Protein AF-A0A812SMX2-F1 (afdb_monomer)

Mean predicted aligned error: 9.78 Å

Sequence (286 aa):
MVDAVKRAKVPTVELRSTRLKHSFPFVGVNNCSLGKLVAEHFLDRGFRNFAVYQLGAEEYFQQRCENFVQTVAEHGYEAFRYHPLNRREQPTQWEQAQKELADWVAQLPKPIGVMACTDQLGFWLLDACRRCGAIVPEEVAVVGVENDASLCNMATTPLSSVELNGTAIGFRAAELLEHLMRGGKSPKEPILVEPLGIVTRMSSDIVALDDPELANALLYMREYACEGIGVPDVLKAVAISRSSLERGLRKLLGRSPNQELIRLKLLRAEEMLTHTDLTLSVIAER

Nearest PDB structures (foldseek):
  4fe7-assembly1_A-2  TM=8.562E-01  e=3.739E-22  Escherichia coli
  3miz-assembly1_A  TM=7.870E-01  e=1.058E-08  Rhizobium etli CFN 42
  7cdx-assembly1_B  TM=7.993E-01  e=5.044E-07  Agrobacterium tumefaciens A6
  5xsd-assembly1_A  TM=6.815E-01  e=1.948E-07  Clostridium beijerinckii NCIMB 8052
  3d02-assembly1_A  TM=7.377E-01  e=3.289E-04  Klebsiella pneumoniae subsp. pneumoniae MGH 78578

Foldseek 3Di:
DVVVVVVVPAQDEAEQDPPPPDPHAYFYAPLLLLLLQLLVLQVVLVAQEEEEEFQPPDVSLVSSPVSVQVNSVVVVGGYHYDYQPVSDLDDPDLVVSLQVLLVVLLPGAFPYEYEYSALSSQLSNLSSCVVNVHFAPQGYAYEHECPPVVSQLPRPFRHKYFAAPVVVSVVVRVVQSVCVNVVHDHDPDHHHDYTPHIPDGRRSPWRHDPDPLLSQLLVVLLVCLLVPDDPVVSVVRTVDDQVRNQVVCCVIVVDGPRVSSVVSLVVQLVSCVVPHPDDPVVSVND

Secondary structure (DSSP, 8-state):
-HHHHHHHT----B-S-S-SS----BEEE-HHHHHHHHHHHHHHTT--EEEEE--SS-HHHHHHHHHHHHHHHHTT--EEEE--TT--SS-SSHHHHHHHHHHHHHHSPSSEEEEESSHHHHHHHHHHHHHTT--TTTTEEEEEES--HHHHHHSSSPPEEEEP-HHHHHHHHHHHHHHHHTTPPPPSS-EEE---EEE--GGG-SPPPS-HHHHHHHHHHHHHGGGT--HHHHHHHSS--HHHHHHHHHHHHSS-HHHHHHHHHHHHHHHHHHH----HHHHHH-

Radius of gyration: 21.93 Å; Cα contacts (8 Å, |Δi|>4): 479; chains: 1; bounding box: 59×50×64 Å

pLDDT: mean 87.88, std 9.43, range [56.72, 98.44]

Solvent-accessible surface area (backbone atoms only — not comparable to full-atom values): 15444 Å² total; per-residue (Å²): 110,70,70,60,54,63,71,64,74,59,77,61,67,39,65,77,58,87,81,58,97,60,92,55,42,37,32,32,73,31,37,55,62,47,12,36,52,56,37,49,57,32,48,79,23,62,37,73,32,36,32,35,45,41,52,74,70,46,70,55,50,41,45,31,51,49,28,22,45,48,46,35,41,76,73,77,36,67,58,49,78,46,66,61,94,81,32,54,95,69,68,94,50,57,71,62,54,43,49,54,50,15,57,50,60,69,71,52,70,71,32,24,31,31,41,18,60,29,34,72,53,30,40,52,50,53,54,17,30,57,74,58,67,50,44,68,29,43,36,42,17,38,33,18,29,63,50,49,65,65,53,23,62,70,28,98,55,34,43,11,16,32,30,59,42,59,68,61,35,52,51,53,40,52,56,50,40,53,42,38,68,74,70,44,81,78,64,90,67,69,49,64,37,66,55,76,45,68,52,81,27,55,16,48,70,58,55,50,50,94,47,71,55,59,45,50,35,53,48,53,43,62,80,39,27,58,76,72,64,51,67,72,52,44,50,71,76,26,100,44,54,71,70,54,46,37,50,48,35,34,72,66,73,72,36,44,60,64,57,48,38,52,49,53,37,49,52,53,45,52,49,44,66,75,75,44,91,68,51,73,69,60,52,74,76,76

Structure (mmCIF, N/CA/C/O backbone):
data_AF-A0A812SMX2-F1
#
_entry.id   AF-A0A812SMX2-F1
#
loop_
_atom_site.group_PDB
_atom_site.id
_atom_site.type_symbol
_atom_site.label_atom_id
_atom_site.label_alt_id
_atom_site.label_comp_id
_atom_site.label_asym_id
_atom_site.label_entity_id
_atom_site.label_seq_id
_atom_site.pdbx_PDB_ins_code
_atom_site.Cartn_x
_atom_site.Cartn_y
_atom_site.Cartn_z
_atom_site.occupancy
_atom_site.B_iso_or_equiv
_atom_site.auth_seq_id
_atom_site.auth_comp_id
_atom_site.auth_asym_id
_atom_site.auth_atom_id
_atom_site.pdbx_PDB_model_num
ATOM 1 N N . MET A 1 1 ? 27.101 -0.626 -12.374 1.00 73.06 1 MET A N 1
ATOM 2 C CA . MET A 1 1 ? 26.361 -1.621 -13.187 1.00 73.06 1 MET A CA 1
ATOM 3 C C . MET A 1 1 ? 25.967 -1.048 -14.549 1.0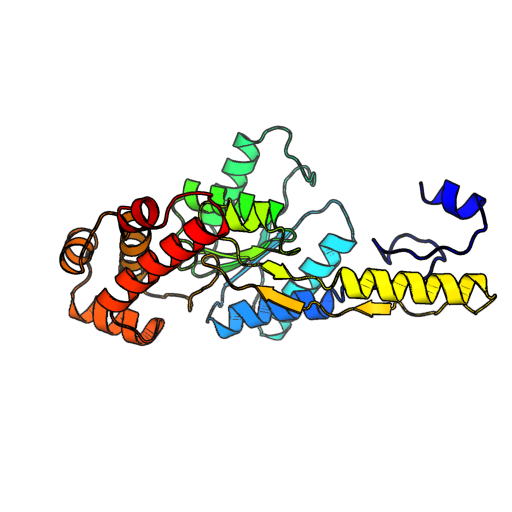0 73.06 1 MET A C 1
ATOM 5 O O . MET A 1 1 ? 26.461 -1.557 -15.544 1.00 73.06 1 MET A O 1
ATOM 9 N N . VAL A 1 2 ? 25.195 0.047 -14.612 1.00 78.06 2 VAL A N 1
ATOM 10 C CA . VAL A 1 2 ? 24.761 0.696 -15.874 1.00 78.06 2 VAL A CA 1
ATOM 11 C C . VAL A 1 2 ? 25.913 0.980 -16.851 1.00 78.06 2 VAL A C 1
ATOM 13 O O . VAL A 1 2 ? 25.801 0.671 -18.033 1.00 78.06 2 VAL A O 1
ATOM 16 N N . ASP A 1 3 ? 27.055 1.491 -16.377 1.00 81.19 3 ASP A N 1
ATOM 17 C CA . ASP A 1 3 ? 28.200 1.774 -17.261 1.00 81.19 3 ASP A CA 1
ATOM 18 C C . ASP A 1 3 ? 28.820 0.517 -17.880 1.00 81.19 3 ASP A C 1
ATOM 20 O O . ASP A 1 3 ? 29.344 0.569 -18.991 1.00 81.19 3 ASP A O 1
ATOM 24 N N . ALA A 1 4 ? 28.755 -0.624 -17.187 1.00 85.25 4 ALA A N 1
ATOM 25 C CA . ALA A 1 4 ? 29.216 -1.895 -17.737 1.00 85.25 4 ALA A CA 1
ATOM 26 C C . ALA A 1 4 ? 28.291 -2.366 -18.869 1.00 85.25 4 ALA A C 1
ATOM 28 O O . ALA A 1 4 ? 28.780 -2.773 -19.919 1.00 85.25 4 ALA A O 1
ATOM 29 N N . VAL A 1 5 ? 26.975 -2.213 -18.692 1.00 87.19 5 VAL A N 1
ATOM 30 C CA . VAL A 1 5 ? 25.971 -2.546 -19.715 1.00 87.19 5 VAL A CA 1
ATOM 31 C C . VAL A 1 5 ? 26.110 -1.630 -20.936 1.00 87.19 5 VAL A C 1
ATOM 33 O O . VAL A 1 5 ? 26.167 -2.111 -22.065 1.00 87.19 5 VAL A O 1
ATOM 36 N N . LYS A 1 6 ? 26.298 -0.317 -20.733 1.00 85.25 6 LYS A N 1
ATOM 37 C CA . LYS A 1 6 ? 26.566 0.640 -21.826 1.00 85.25 6 LYS A CA 1
ATOM 38 C C . LYS A 1 6 ? 27.804 0.259 -22.647 1.00 85.25 6 LYS A C 1
ATOM 40 O O . LYS A 1 6 ? 27.783 0.369 -23.871 1.00 85.25 6 LYS A O 1
ATOM 45 N N . ARG A 1 7 ? 28.879 -0.207 -21.998 1.00 88.25 7 ARG A N 1
ATOM 46 C CA . ARG A 1 7 ? 30.109 -0.642 -22.686 1.00 88.25 7 ARG A CA 1
ATOM 47 C C . ARG A 1 7 ? 29.929 -1.913 -23.513 1.00 88.25 7 ARG A C 1
ATOM 49 O O . ARG A 1 7 ? 30.640 -2.065 -24.501 1.00 88.25 7 ARG A O 1
ATOM 56 N N . ALA A 1 8 ? 28.993 -2.786 -23.143 1.00 89.75 8 ALA A N 1
ATOM 57 C CA . ALA A 1 8 ? 28.739 -4.031 -23.861 1.00 89.75 8 ALA A CA 1
ATOM 58 C C . ALA A 1 8 ? 28.119 -3.808 -25.252 1.00 89.75 8 ALA A C 1
ATOM 60 O O . ALA A 1 8 ? 28.256 -4.672 -26.111 1.00 89.75 8 ALA A O 1
ATOM 61 N N . LYS A 1 9 ? 27.478 -2.650 -25.494 1.00 87.69 9 LYS A N 1
ATOM 62 C CA . LYS A 1 9 ? 26.857 -2.285 -26.785 1.00 87.69 9 LYS A CA 1
ATOM 63 C C . LYS A 1 9 ? 25.882 -3.343 -27.325 1.00 87.69 9 LYS A C 1
ATOM 65 O O . LYS A 1 9 ? 25.726 -3.490 -28.534 1.00 87.69 9 LYS A O 1
ATOM 70 N N . VAL A 1 10 ? 25.217 -4.060 -26.425 1.00 91.81 10 VAL A N 1
ATOM 71 C CA . VAL A 1 10 ? 24.167 -5.027 -26.758 1.00 91.81 10 VAL A CA 1
ATOM 72 C C . VAL A 1 10 ? 22.784 -4.390 -26.594 1.00 91.81 10 VAL A C 1
ATOM 74 O O . VAL A 1 10 ? 22.627 -3.496 -25.751 1.00 91.81 10 VAL A O 1
ATOM 77 N N . PRO A 1 11 ? 21.771 -4.833 -27.362 1.00 93.50 11 PRO A N 1
ATOM 78 C CA . PRO A 1 11 ? 20.376 -4.489 -27.103 1.00 93.50 11 PRO A CA 1
ATOM 79 C C . PRO A 1 11 ? 20.030 -4.686 -25.624 1.00 93.50 11 PRO A C 1
ATOM 81 O O . PRO A 1 11 ? 20.353 -5.715 -25.039 1.00 93.50 11 PRO A O 1
ATOM 84 N N . THR A 1 12 ? 19.440 -3.667 -25.005 1.00 93.38 12 THR A N 1
ATOM 85 C CA . THR A 1 12 ? 19.167 -3.621 -23.563 1.00 93.38 12 THR A CA 1
ATOM 86 C C . THR A 1 12 ? 17.828 -2.930 -23.338 1.00 93.38 12 THR A C 1
ATOM 88 O O . THR A 1 12 ? 17.547 -1.923 -23.989 1.00 93.38 12 THR A O 1
ATOM 91 N N . VAL A 1 13 ? 17.035 -3.450 -22.403 1.00 93.56 13 VAL A N 1
ATOM 92 C CA . VAL A 1 13 ? 15.768 -2.869 -21.940 1.00 93.56 13 VAL A CA 1
ATOM 93 C C . VAL A 1 13 ? 15.879 -2.633 -20.433 1.00 93.56 13 VAL A C 1
ATOM 95 O O . VAL A 1 13 ? 16.329 -3.520 -19.710 1.00 93.56 13 VAL A O 1
ATOM 98 N N . GLU A 1 14 ? 15.507 -1.443 -19.966 1.00 90.50 14 GLU A N 1
ATOM 99 C CA . GLU A 1 14 ? 15.462 -1.099 -18.539 1.00 90.50 14 GLU A CA 1
ATOM 100 C C . GLU A 1 14 ? 14.083 -1.424 -17.949 1.00 90.50 14 GLU A C 1
ATOM 102 O O . GLU A 1 14 ? 13.066 -1.142 -18.583 1.00 90.50 14 GLU A O 1
ATOM 107 N N . LEU A 1 15 ? 14.053 -1.968 -16.727 1.00 89.81 15 LEU A N 1
ATOM 108 C CA . LEU A 1 15 ? 12.819 -2.370 -16.035 1.00 89.81 15 LEU A CA 1
ATOM 109 C C . LEU A 1 15 ? 12.591 -1.667 -14.693 1.00 89.81 15 LEU A C 1
ATOM 111 O O . LEU A 1 15 ? 11.516 -1.785 -14.109 1.00 89.81 15 LEU A O 1
ATOM 115 N N . ARG A 1 16 ? 13.592 -0.945 -14.180 1.00 78.56 16 ARG A N 1
ATOM 116 C CA . ARG A 1 16 ? 13.582 -0.406 -12.817 1.00 78.56 16 ARG A CA 1
ATOM 117 C C . ARG A 1 16 ? 13.280 1.085 -12.742 1.00 78.56 16 ARG A C 1
ATOM 119 O O . ARG A 1 16 ? 12.534 1.500 -11.865 1.00 78.56 16 ARG A O 1
ATOM 126 N N . SER A 1 17 ? 13.868 1.913 -13.608 1.00 73.50 17 SER A N 1
ATOM 127 C CA . SER A 1 17 ? 13.674 3.368 -13.525 1.00 73.50 17 SER A CA 1
ATOM 128 C C . SER A 1 17 ? 13.831 4.090 -14.861 1.00 73.50 17 SER A C 1
ATOM 130 O O . SER A 1 17 ? 14.783 3.863 -15.599 1.00 73.50 17 SER A O 1
ATOM 132 N N . THR A 1 18 ? 12.930 5.038 -15.126 1.00 65.75 18 THR A N 1
ATOM 133 C CA . THR A 1 18 ? 12.973 5.948 -16.285 1.00 65.75 18 THR A CA 1
ATOM 134 C C . THR A 1 18 ? 13.895 7.150 -16.089 1.00 65.75 18 THR A C 1
ATOM 136 O O . THR A 1 18 ? 14.231 7.829 -17.057 1.00 65.75 18 THR A O 1
ATOM 139 N N . ARG A 1 19 ? 14.297 7.452 -14.848 1.00 63.28 19 ARG A N 1
ATOM 140 C CA . ARG A 1 19 ? 15.108 8.638 -14.524 1.00 63.28 19 ARG A CA 1
ATOM 141 C C . ARG A 1 19 ? 16.607 8.369 -14.452 1.00 63.28 19 ARG A C 1
ATOM 143 O O . ARG A 1 19 ? 17.408 9.308 -14.406 1.00 63.28 19 ARG A O 1
ATOM 150 N N . LEU A 1 20 ? 17.017 7.102 -14.527 1.00 59.97 20 LEU A N 1
ATOM 151 C CA . LEU A 1 20 ? 18.397 6.787 -14.859 1.00 59.97 20 LEU A CA 1
ATOM 152 C C . LEU A 1 20 ? 18.672 7.419 -16.228 1.00 59.97 20 LEU A C 1
ATOM 154 O O . LEU A 1 20 ? 18.042 7.059 -17.215 1.00 59.97 20 LEU A O 1
ATOM 158 N N . LYS A 1 21 ? 19.583 8.402 -16.284 1.00 58.72 21 LYS A N 1
ATOM 159 C CA . LYS A 1 21 ? 20.000 9.113 -17.511 1.00 58.72 21 LYS A CA 1
ATOM 160 C C . LYS A 1 21 ? 20.745 8.170 -18.473 1.00 58.72 21 LYS A C 1
ATOM 162 O O . LYS A 1 21 ? 21.931 8.336 -18.776 1.00 58.72 21 LYS A O 1
ATOM 167 N N . HIS A 1 22 ? 20.087 7.109 -18.909 1.00 67.06 22 HIS A N 1
ATOM 168 C CA . HIS A 1 22 ? 20.548 6.169 -19.909 1.00 67.06 22 HIS A CA 1
ATOM 169 C C . HIS A 1 22 ? 19.600 6.187 -21.101 1.00 67.06 22 HIS A C 1
ATOM 171 O O . HIS A 1 22 ? 18.424 6.507 -20.989 1.00 67.06 22 HIS A O 1
ATOM 177 N N . SER A 1 23 ? 20.131 5.814 -22.256 1.00 75.44 23 SER A N 1
ATOM 178 C CA . SER A 1 23 ? 19.408 5.785 -23.524 1.00 75.44 23 SER A CA 1
ATOM 179 C C . SER A 1 23 ? 18.620 4.491 -23.749 1.00 75.44 23 SER A C 1
ATOM 181 O O . SER A 1 23 ? 18.165 4.259 -24.865 1.00 75.44 23 SER A O 1
ATOM 183 N N . PHE A 1 24 ? 18.535 3.605 -22.751 1.00 87.81 24 PHE A N 1
ATOM 184 C CA . PHE A 1 24 ? 17.816 2.343 -22.897 1.00 87.81 24 PHE A CA 1
ATOM 185 C C . PHE A 1 24 ? 16.303 2.584 -22.850 1.00 87.81 24 PHE A C 1
ATOM 187 O O . PHE A 1 24 ? 15.853 3.355 -21.998 1.00 87.81 24 PHE A O 1
ATOM 194 N N . PRO A 1 25 ? 15.520 1.944 -23.736 1.00 91.50 25 PRO A N 1
ATOM 195 C CA . PRO A 1 25 ? 14.072 1.977 -23.633 1.00 91.50 25 PRO A CA 1
ATOM 196 C C . PRO A 1 25 ? 13.611 1.302 -22.342 1.00 91.50 25 PRO A C 1
ATOM 198 O O . PRO A 1 25 ? 14.259 0.380 -21.843 1.00 91.50 25 PRO A O 1
ATOM 201 N N . PHE A 1 26 ? 12.480 1.771 -21.824 1.00 91.56 26 PHE A N 1
ATOM 202 C CA . PHE A 1 26 ? 11.951 1.363 -20.531 1.00 91.56 26 PHE A CA 1
ATOM 203 C C . PHE A 1 26 ? 10.631 0.612 -20.678 1.00 91.56 26 PHE A C 1
ATOM 205 O O . PHE A 1 26 ? 9.746 1.050 -21.419 1.00 91.56 26 PHE A O 1
ATOM 212 N N . VAL A 1 27 ? 10.493 -0.474 -19.919 1.00 94.19 27 VAL A N 1
ATOM 213 C CA . VAL A 1 27 ? 9.224 -1.169 -19.696 1.00 94.19 27 VAL A CA 1
ATOM 214 C C . VAL A 1 27 ? 8.996 -1.274 -18.195 1.00 94.19 27 VAL A C 1
ATOM 216 O O . VAL A 1 27 ? 9.843 -1.807 -17.489 1.00 94.19 27 VAL A O 1
ATOM 219 N N . GLY A 1 28 ? 7.863 -0.808 -17.682 1.00 92.44 28 GLY A N 1
ATOM 220 C CA . GLY A 1 28 ? 7.611 -0.886 -16.243 1.00 92.44 28 GLY A CA 1
ATOM 221 C C . GLY A 1 28 ? 6.171 -0.614 -15.856 1.00 92.44 28 GLY A C 1
ATOM 222 O O . GLY A 1 28 ? 5.283 -0.580 -16.702 1.00 92.44 28 GLY A O 1
ATOM 223 N N . VAL A 1 29 ? 5.935 -0.441 -14.559 1.00 92.31 29 VAL A N 1
ATOM 224 C CA . VAL A 1 29 ? 4.589 -0.218 -14.016 1.00 92.31 29 VAL A CA 1
ATOM 225 C C . VAL A 1 29 ? 4.107 1.197 -14.329 1.00 92.31 29 VAL A C 1
ATOM 227 O O . VAL A 1 29 ? 4.860 2.168 -14.215 1.00 92.31 29 VAL A O 1
ATOM 230 N N . ASN A 1 30 ? 2.820 1.330 -14.644 1.00 92.38 30 ASN A N 1
ATOM 231 C CA . ASN A 1 30 ? 2.140 2.616 -14.650 1.00 92.38 30 ASN A CA 1
ATOM 232 C C . ASN A 1 30 ? 1.908 3.119 -13.210 1.00 92.38 30 ASN A C 1
ATOM 234 O O . ASN A 1 30 ? 0.874 2.869 -12.590 1.00 92.38 30 ASN A O 1
ATOM 238 N N . ASN A 1 31 ? 2.891 3.847 -12.673 1.00 91.12 31 ASN A N 1
ATOM 239 C CA . ASN A 1 31 ? 2.825 4.423 -11.325 1.00 91.12 31 ASN A CA 1
ATOM 240 C C . ASN A 1 31 ? 1.705 5.472 -11.155 1.00 91.12 31 ASN A C 1
ATOM 242 O O . ASN A 1 31 ? 1.282 5.706 -10.025 1.00 91.12 31 ASN A O 1
ATOM 246 N N . CYS A 1 32 ? 1.224 6.085 -12.246 1.00 90.81 32 CYS A N 1
ATOM 247 C CA . CYS A 1 32 ? 0.094 7.017 -12.204 1.00 90.81 32 CYS A CA 1
ATOM 248 C C . CYS A 1 32 ? -1.201 6.274 -11.876 1.00 90.81 32 CYS A C 1
ATOM 250 O O . CYS A 1 32 ? -1.836 6.559 -10.861 1.00 90.81 32 CYS A O 1
ATOM 252 N N . SER A 1 33 ? -1.524 5.242 -12.659 1.00 90.50 33 SER A N 1
ATOM 253 C CA . SER A 1 33 ? -2.684 4.387 -12.397 1.00 90.50 33 SER A CA 1
ATOM 254 C C . SER A 1 33 ? -2.610 3.704 -11.035 1.00 90.50 33 SER A C 1
ATOM 256 O O . SER A 1 33 ? -3.625 3.586 -10.361 1.00 90.50 33 SER A O 1
ATOM 258 N N . LEU A 1 34 ? -1.415 3.294 -10.599 1.00 94.56 34 LEU A N 1
ATOM 259 C CA . LEU A 1 34 ? -1.205 2.712 -9.273 1.00 94.56 34 LEU A CA 1
ATOM 260 C C . LEU A 1 34 ? -1.554 3.692 -8.149 1.00 94.56 34 LEU A C 1
ATOM 262 O O . LEU A 1 34 ? -2.325 3.345 -7.257 1.00 94.56 34 LEU A O 1
ATOM 266 N N . GLY A 1 35 ? -0.998 4.907 -8.184 1.00 94.44 35 GLY A N 1
ATOM 267 C CA . GLY A 1 35 ? -1.283 5.926 -7.172 1.00 94.44 35 GLY A CA 1
ATOM 268 C C . GLY A 1 35 ? -2.768 6.284 -7.135 1.00 94.44 35 GLY A C 1
ATOM 269 O O . GLY A 1 35 ? -3.358 6.363 -6.056 1.00 94.44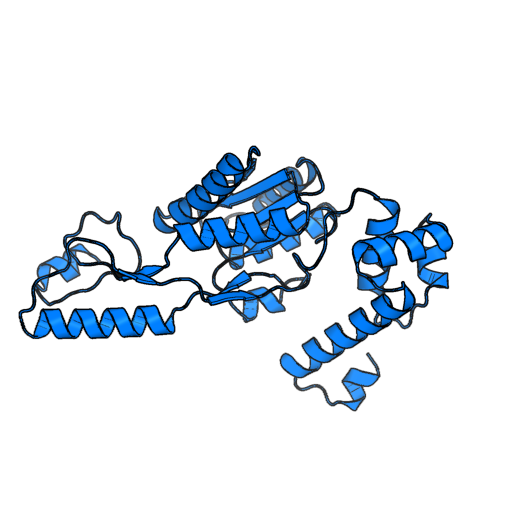 35 GLY A O 1
ATOM 270 N N . LYS A 1 36 ? -3.382 6.395 -8.319 1.00 93.00 36 LYS A N 1
ATOM 271 C CA . LYS A 1 36 ? -4.815 6.626 -8.475 1.00 93.00 36 LYS A CA 1
ATOM 272 C C . LYS A 1 36 ? -5.655 5.507 -7.857 1.00 93.00 36 LYS A C 1
ATOM 274 O O . LYS A 1 36 ? -6.542 5.792 -7.061 1.00 93.00 36 LYS A O 1
ATOM 279 N N . LEU A 1 37 ? -5.328 4.252 -8.160 1.00 93.56 37 LEU A N 1
ATOM 280 C CA . LEU A 1 37 ? -6.034 3.071 -7.665 1.00 93.56 37 LEU A CA 1
ATOM 281 C C . LEU A 1 37 ? -6.075 3.026 -6.130 1.00 93.56 37 LEU A C 1
ATOM 283 O O . LEU A 1 37 ? -7.115 2.733 -5.547 1.00 93.56 37 LEU A O 1
ATOM 287 N N . VAL A 1 38 ? -4.960 3.343 -5.465 1.00 97.75 38 VAL A N 1
ATOM 288 C CA . VAL A 1 38 ? -4.896 3.367 -3.993 1.00 97.75 38 VAL A CA 1
ATOM 289 C C . VAL A 1 38 ? -5.667 4.553 -3.408 1.00 97.75 38 VAL A C 1
ATOM 291 O O . VAL A 1 38 ? -6.353 4.398 -2.398 1.00 97.75 38 VAL A O 1
ATOM 294 N N . ALA A 1 39 ? -5.588 5.731 -4.033 1.00 95.75 39 ALA A N 1
ATOM 295 C CA . ALA A 1 39 ? -6.351 6.899 -3.598 1.00 95.75 39 ALA A CA 1
ATOM 296 C C . ALA A 1 39 ? -7.865 6.652 -3.698 1.00 95.75 39 ALA A C 1
ATOM 298 O O . ALA A 1 39 ? -8.580 6.847 -2.715 1.00 95.75 39 ALA A O 1
ATOM 299 N N . GLU A 1 40 ? -8.338 6.161 -4.847 1.00 87.69 40 GLU A N 1
ATOM 300 C CA . GLU A 1 40 ? -9.745 5.811 -5.081 1.00 87.69 40 GLU A CA 1
ATOM 301 C C . GLU A 1 40 ? -10.218 4.731 -4.103 1.00 87.69 40 GLU A C 1
ATOM 303 O O . GLU A 1 40 ? -11.270 4.878 -3.490 1.00 87.69 40 GLU A O 1
ATOM 308 N N . HIS A 1 41 ? -9.392 3.715 -3.830 1.00 92.31 41 HIS A N 1
ATOM 309 C CA . HIS A 1 41 ? -9.712 2.671 -2.852 1.00 92.31 41 HIS A CA 1
ATOM 310 C C . HIS A 1 41 ? -10.035 3.216 -1.458 1.00 92.31 41 HIS A C 1
ATOM 312 O O . HIS A 1 41 ? -10.979 2.741 -0.820 1.00 92.31 41 HIS A O 1
ATOM 318 N N . PHE A 1 42 ? -9.275 4.204 -0.978 1.00 94.50 42 PHE A N 1
ATOM 319 C CA . PHE A 1 42 ? -9.544 4.864 0.301 1.00 94.50 42 PHE A CA 1
ATOM 320 C C . PHE A 1 42 ? -10.726 5.844 0.218 1.00 94.50 42 PHE A C 1
ATOM 322 O O . PHE A 1 42 ? -11.548 5.887 1.137 1.00 94.50 42 PHE A O 1
ATOM 329 N N . LEU A 1 43 ? -10.849 6.606 -0.872 1.00 84.81 43 LEU A N 1
ATOM 330 C CA . LEU A 1 43 ? -11.955 7.547 -1.091 1.00 84.81 43 LEU A CA 1
ATOM 331 C C . LEU A 1 43 ? -13.317 6.838 -1.114 1.00 84.81 43 LEU A C 1
ATOM 333 O O . LEU A 1 43 ? -14.238 7.273 -0.412 1.00 84.81 43 LEU A O 1
ATOM 337 N N . ASP A 1 44 ? -13.409 5.720 -1.838 1.00 78.75 44 ASP A N 1
ATOM 338 C CA . ASP A 1 44 ? -14.597 4.862 -1.951 1.00 78.75 44 ASP A CA 1
ATOM 339 C C . ASP A 1 44 ? -15.001 4.256 -0.602 1.00 78.75 44 ASP A C 1
ATOM 341 O O . ASP A 1 44 ? -16.172 3.977 -0.345 1.00 78.75 44 ASP A O 1
ATOM 345 N N . ARG A 1 45 ? -14.027 4.104 0.300 1.00 81.12 45 ARG A N 1
ATOM 346 C CA . ARG A 1 45 ? -14.214 3.650 1.682 1.00 81.12 45 ARG A CA 1
ATOM 347 C C . ARG A 1 45 ? -14.470 4.790 2.661 1.00 81.12 45 ARG A C 1
ATOM 349 O O . ARG A 1 45 ? -14.530 4.560 3.860 1.00 81.12 45 ARG A O 1
ATOM 356 N N . GLY A 1 46 ? -14.652 6.019 2.187 1.00 79.75 46 GLY A N 1
ATOM 357 C CA . GLY A 1 46 ? -15.050 7.142 3.033 1.00 79.75 46 GLY A CA 1
ATOM 358 C C . GLY A 1 46 ? -13.908 7.820 3.791 1.00 79.75 46 GLY A C 1
ATOM 359 O O . GLY A 1 46 ? -14.181 8.739 4.560 1.00 79.75 46 GLY A O 1
ATOM 360 N N . PHE A 1 47 ? -12.645 7.448 3.561 1.00 88.44 47 PHE A N 1
ATOM 361 C CA . PHE A 1 47 ? -11.517 8.147 4.179 1.00 88.44 47 PHE A CA 1
ATOM 362 C C . PHE A 1 47 ? -11.412 9.587 3.660 1.00 88.44 47 PHE A C 1
ATOM 364 O O . PHE A 1 47 ? -11.716 9.885 2.501 1.00 88.44 47 PHE A O 1
ATOM 371 N N . ARG A 1 48 ? -11.021 10.496 4.556 1.00 92.62 48 ARG A N 1
ATOM 372 C CA . ARG A 1 48 ? -10.856 11.939 4.288 1.00 92.62 48 ARG A CA 1
ATOM 373 C C . ARG A 1 48 ? -9.489 12.464 4.711 1.00 92.62 48 ARG A C 1
ATOM 375 O O . ARG A 1 48 ? -9.069 13.516 4.244 1.00 92.62 48 ARG A O 1
ATOM 382 N N . ASN A 1 49 ? -8.803 11.710 5.564 1.00 97.69 49 ASN A N 1
ATOM 383 C CA . ASN A 1 49 ? -7.402 11.908 5.874 1.00 97.69 49 ASN A CA 1
ATOM 384 C C . ASN A 1 49 ? -6.597 10.855 5.118 1.00 97.69 49 ASN A C 1
ATOM 386 O O . ASN A 1 49 ? -6.993 9.685 5.060 1.00 97.69 49 ASN A O 1
ATOM 390 N N . PHE A 1 50 ? -5.452 11.262 4.581 1.00 98.44 50 PHE A N 1
ATOM 391 C CA . PHE A 1 50 ? -4.581 10.391 3.802 1.00 98.44 50 PHE A CA 1
ATOM 392 C C . PHE A 1 50 ? -3.145 10.547 4.267 1.00 98.44 50 PHE A C 1
ATOM 394 O O . PHE A 1 50 ? -2.720 11.639 4.640 1.00 98.44 50 PHE A O 1
ATOM 401 N N . ALA A 1 51 ? -2.368 9.477 4.213 1.00 98.31 51 ALA A N 1
ATOM 402 C CA . ALA A 1 51 ? -0.931 9.571 4.387 1.00 98.31 51 ALA A CA 1
ATOM 403 C C . ALA A 1 51 ? -0.186 8.646 3.433 1.00 98.31 51 ALA A C 1
ATOM 405 O O . ALA A 1 51 ? -0.740 7.697 2.879 1.00 98.31 51 ALA A O 1
ATOM 406 N N . VAL A 1 52 ? 1.101 8.919 3.263 1.00 97.06 52 VAL A N 1
ATOM 407 C CA . VAL A 1 52 ? 2.011 8.056 2.524 1.00 97.06 52 VAL A CA 1
ATOM 408 C C . VAL A 1 52 ? 3.255 7.762 3.354 1.00 97.06 52 VAL A C 1
ATOM 410 O O . VAL A 1 52 ? 3.950 8.672 3.819 1.00 97.06 52 VAL A O 1
ATOM 413 N N . TYR A 1 53 ? 3.542 6.474 3.529 1.00 94.75 53 TYR A N 1
ATOM 414 C CA . TYR A 1 53 ? 4.810 5.990 4.052 1.00 94.75 53 TYR A CA 1
ATOM 415 C C . TYR A 1 53 ? 5.742 5.708 2.872 1.00 94.75 53 TYR A C 1
ATOM 417 O O . TYR A 1 53 ? 5.620 4.695 2.181 1.00 94.75 53 TYR A O 1
ATOM 425 N N . GLN A 1 54 ? 6.663 6.642 2.623 1.00 88.38 54 GLN A N 1
ATOM 426 C CA . GLN A 1 54 ? 7.488 6.655 1.419 1.00 88.38 54 GLN A CA 1
ATOM 427 C C . GLN A 1 54 ? 8.970 6.394 1.695 1.00 88.38 54 GLN A C 1
ATOM 429 O O . GLN A 1 54 ? 9.565 6.915 2.643 1.00 88.38 54 GLN A O 1
ATOM 434 N N . LEU A 1 55 ? 9.591 5.627 0.799 1.00 80.62 55 LEU A N 1
ATOM 435 C CA . LEU A 1 55 ? 11.028 5.397 0.791 1.00 80.62 55 LEU A CA 1
ATOM 436 C C . LEU A 1 55 ? 11.724 6.473 -0.051 1.00 80.62 55 LEU A C 1
ATOM 438 O O . LEU A 1 55 ? 11.399 6.676 -1.216 1.00 80.62 55 LEU A O 1
ATOM 442 N N . GLY A 1 56 ? 12.712 7.156 0.528 1.00 68.56 56 GLY A N 1
ATOM 443 C CA . GLY A 1 56 ? 13.492 8.188 -0.166 1.00 68.56 56 GLY A CA 1
ATOM 444 C C . GLY A 1 56 ? 14.727 7.665 -0.906 1.00 68.56 56 GLY A C 1
ATOM 445 O O . GLY A 1 56 ? 15.610 8.469 -1.202 1.00 68.56 56 GLY A O 1
ATOM 446 N N . ALA A 1 57 ? 14.836 6.347 -1.109 1.00 66.19 57 ALA A N 1
ATOM 447 C CA . ALA A 1 57 ? 16.028 5.702 -1.659 1.00 66.19 57 ALA A CA 1
ATOM 448 C C . ALA A 1 57 ? 16.089 5.764 -3.192 1.00 66.19 57 ALA A C 1
ATOM 450 O O . ALA A 1 57 ? 17.177 5.898 -3.750 1.00 66.19 57 ALA A O 1
ATOM 451 N N . GLU A 1 58 ? 14.940 5.681 -3.875 1.00 71.25 58 GLU A N 1
ATOM 452 C CA . GLU A 1 58 ? 14.877 5.589 -5.337 1.00 71.25 58 GLU A CA 1
ATOM 453 C C . GLU A 1 58 ? 13.737 6.418 -5.920 1.00 71.25 58 GLU A C 1
ATOM 455 O O . GLU A 1 58 ? 12.625 6.458 -5.395 1.00 71.25 58 GLU A O 1
ATOM 460 N N . GLU A 1 59 ? 13.998 7.044 -7.067 1.00 72.50 59 GLU A N 1
ATOM 461 C CA . GLU A 1 59 ? 13.026 7.916 -7.731 1.00 72.50 59 GLU A CA 1
ATOM 462 C C . GLU A 1 59 ? 11.777 7.168 -8.219 1.00 72.50 59 GLU A C 1
ATOM 464 O O . GLU A 1 59 ? 10.703 7.756 -8.308 1.00 72.50 59 GLU A O 1
ATOM 469 N N . TYR A 1 60 ? 11.894 5.869 -8.502 1.00 74.38 60 TYR A N 1
ATOM 470 C CA . TYR A 1 60 ? 10.759 5.024 -8.875 1.00 74.38 60 TYR A CA 1
ATOM 471 C C . TYR A 1 60 ? 9.737 4.892 -7.730 1.00 74.38 60 TYR A C 1
ATOM 473 O O . TYR A 1 60 ? 8.531 5.038 -7.938 1.00 74.38 60 TYR A O 1
ATOM 481 N N . PHE A 1 61 ? 10.221 4.707 -6.499 1.00 80.94 61 PHE A N 1
ATOM 482 C CA . PHE A 1 61 ? 9.400 4.683 -5.286 1.00 80.94 61 PHE A CA 1
ATOM 483 C C . PHE A 1 61 ? 8.799 6.053 -4.967 1.00 80.94 61 PHE A C 1
ATOM 485 O O . PHE A 1 61 ? 7.645 6.155 -4.543 1.00 80.94 61 PHE A O 1
ATOM 492 N N . GLN A 1 62 ? 9.554 7.116 -5.236 1.00 82.56 62 GLN A N 1
ATOM 493 C CA . GLN A 1 62 ? 9.059 8.479 -5.104 1.00 82.56 62 GLN A CA 1
ATOM 494 C C . GLN A 1 62 ? 7.902 8.749 -6.078 1.00 82.56 62 GLN A C 1
ATOM 496 O O . GLN A 1 62 ? 6.872 9.275 -5.662 1.00 82.56 62 GLN A O 1
ATOM 501 N N . GLN A 1 63 ? 8.020 8.312 -7.337 1.00 84.88 63 GLN A N 1
ATOM 502 C CA . GLN A 1 63 ? 6.997 8.530 -8.359 1.00 84.88 63 GLN A CA 1
ATOM 503 C C . GLN A 1 63 ? 5.645 7.913 -7.971 1.00 84.88 63 GLN A C 1
ATOM 505 O O . GLN A 1 63 ? 4.622 8.582 -8.095 1.00 84.88 63 GLN A O 1
ATOM 510 N N . ARG A 1 64 ? 5.597 6.663 -7.482 1.00 88.12 64 ARG A N 1
ATOM 511 C CA . ARG A 1 64 ? 4.314 6.056 -7.061 1.00 88.12 64 ARG A CA 1
ATOM 512 C C . ARG A 1 64 ? 3.651 6.818 -5.909 1.00 88.12 64 ARG A C 1
ATOM 514 O O . ARG A 1 64 ? 2.443 7.029 -5.934 1.00 88.12 64 ARG A O 1
ATOM 521 N N . CYS A 1 65 ? 4.445 7.296 -4.951 1.00 92.00 65 CYS A N 1
ATOM 522 C CA . CYS A 1 65 ? 3.948 8.083 -3.822 1.00 92.00 65 CYS A CA 1
ATOM 523 C C . CYS A 1 65 ? 3.445 9.458 -4.275 1.00 92.00 65 CYS A C 1
ATOM 525 O O . CYS A 1 65 ? 2.414 9.929 -3.809 1.00 92.00 65 CYS A O 1
ATOM 527 N N . GLU A 1 66 ? 4.160 10.110 -5.193 1.00 92.69 66 GLU A N 1
ATOM 528 C CA . GLU A 1 66 ? 3.760 11.399 -5.762 1.00 92.69 66 GLU A CA 1
ATOM 529 C C . GLU A 1 66 ? 2.430 11.308 -6.507 1.00 92.69 66 GLU A C 1
ATOM 531 O O . GLU A 1 66 ? 1.580 12.166 -6.291 1.00 92.69 66 GLU A O 1
ATOM 536 N N . ASN A 1 67 ? 2.217 10.256 -7.303 1.00 93.12 67 ASN A N 1
ATOM 537 C CA . ASN A 1 67 ? 0.952 10.063 -8.014 1.00 93.12 67 ASN A CA 1
ATOM 538 C C . ASN A 1 67 ? -0.226 9.855 -7.053 1.00 93.12 67 ASN A C 1
ATOM 540 O O . ASN A 1 67 ? -1.275 10.451 -7.256 1.00 93.12 67 ASN A O 1
ATOM 544 N N . PHE A 1 68 ? -0.046 9.088 -5.971 1.00 96.88 68 PHE A N 1
ATOM 545 C CA . PHE A 1 68 ? -1.069 8.968 -4.926 1.00 96.88 68 PHE A CA 1
ATOM 546 C C . PHE A 1 68 ? -1.418 10.326 -4.310 1.00 96.88 68 PHE A C 1
ATOM 548 O O . PHE A 1 68 ? -2.587 10.699 -4.252 1.00 96.88 68 PHE A O 1
ATOM 555 N N . VAL A 1 69 ? -0.407 11.100 -3.897 1.00 96.88 69 VAL A N 1
ATOM 556 C CA . VAL A 1 69 ? -0.644 12.422 -3.296 1.00 96.88 69 VAL A CA 1
ATOM 557 C C . VAL A 1 69 ? -1.291 13.384 -4.290 1.00 96.88 69 VAL A C 1
ATOM 559 O O . VAL A 1 69 ? -2.157 14.163 -3.900 1.00 96.88 69 VAL A O 1
ATOM 562 N N . GLN A 1 70 ? -0.914 13.318 -5.567 1.00 96.88 70 GLN A N 1
ATOM 563 C CA . GLN A 1 70 ? -1.548 14.112 -6.611 1.00 96.88 70 GLN A CA 1
ATOM 564 C C . GLN A 1 70 ? -3.027 13.742 -6.773 1.00 96.88 70 GLN A C 1
ATOM 566 O O . GLN A 1 70 ? -3.865 14.638 -6.762 1.00 96.88 70 GLN A O 1
ATOM 571 N N . THR A 1 71 ? -3.374 12.455 -6.857 1.00 95.25 71 THR A N 1
ATOM 572 C CA . THR A 1 71 ? -4.779 12.035 -6.968 1.00 95.25 71 THR A CA 1
ATOM 573 C C . THR A 1 71 ? -5.594 12.434 -5.737 1.00 95.25 71 THR A C 1
ATOM 575 O O . THR A 1 71 ? -6.734 12.875 -5.874 1.00 95.25 71 THR A O 1
ATOM 578 N N . VAL A 1 72 ? -5.024 12.337 -4.533 1.00 97.62 72 VAL A N 1
ATOM 579 C CA . VAL A 1 72 ? -5.670 12.825 -3.301 1.00 97.62 72 VAL A CA 1
ATOM 580 C C . VAL A 1 72 ? -5.939 14.337 -3.380 1.00 97.62 72 VAL A C 1
ATOM 582 O O . VAL A 1 72 ? -7.046 14.780 -3.067 1.00 97.62 72 VAL A O 1
ATOM 585 N N . ALA A 1 73 ? -4.973 15.119 -3.874 1.00 97.69 73 ALA A N 1
ATOM 586 C CA . ALA A 1 73 ? -5.117 16.563 -4.070 1.00 97.69 73 ALA A CA 1
ATOM 587 C C . ALA A 1 73 ? -6.165 16.927 -5.133 1.00 97.69 73 ALA A C 1
ATOM 589 O O . ALA A 1 73 ? -6.928 17.873 -4.944 1.00 97.69 73 ALA A O 1
ATOM 590 N N . GLU A 1 74 ? -6.262 16.153 -6.216 1.00 95.25 74 GLU A N 1
ATOM 591 C CA . GLU A 1 74 ? -7.298 16.310 -7.249 1.00 95.25 74 GLU A CA 1
ATOM 592 C C . GLU A 1 74 ? -8.721 16.116 -6.688 1.00 95.25 74 GLU A C 1
ATOM 594 O O . GLU A 1 74 ? -9.671 16.695 -7.214 1.00 95.25 74 GLU A O 1
ATOM 599 N N . HIS A 1 75 ? -8.866 15.374 -5.585 1.00 90.25 75 HIS A N 1
ATOM 600 C CA . HIS A 1 75 ? -10.128 15.190 -4.860 1.00 90.25 75 HIS A CA 1
ATOM 601 C C . HIS A 1 75 ? -10.334 16.194 -3.710 1.00 90.25 75 HIS A C 1
ATOM 603 O O . HIS A 1 75 ? -11.309 16.084 -2.968 1.00 90.25 75 HIS A O 1
ATOM 609 N N . GLY A 1 76 ? -9.453 17.191 -3.570 1.00 95.81 76 GLY A N 1
ATOM 610 C CA . GLY A 1 76 ? -9.589 18.277 -2.595 1.00 95.81 76 GLY A CA 1
ATOM 611 C C . GLY A 1 76 ? -9.072 17.960 -1.189 1.00 95.81 76 GLY A C 1
ATOM 612 O O . GLY A 1 76 ? -9.432 18.667 -0.248 1.00 95.81 76 GLY A O 1
ATOM 613 N N . TYR A 1 77 ? -8.243 16.925 -1.034 1.00 97.56 77 TYR A N 1
ATOM 614 C CA . TYR A 1 77 ? -7.639 16.543 0.246 1.00 97.56 77 TYR A CA 1
ATOM 615 C C . TYR A 1 77 ? -6.115 16.696 0.223 1.00 97.56 77 TYR A C 1
ATOM 617 O O . TYR A 1 77 ? -5.492 16.787 -0.831 1.00 97.56 77 TYR A O 1
ATOM 625 N N . GLU A 1 78 ? -5.492 16.680 1.397 1.00 96.44 78 GLU A N 1
ATOM 626 C CA . GLU A 1 78 ? -4.035 16.653 1.537 1.00 96.44 78 GLU A CA 1
ATOM 627 C C . GLU A 1 78 ? -3.577 15.319 2.133 1.00 96.44 78 GLU A C 1
ATOM 629 O O . GLU A 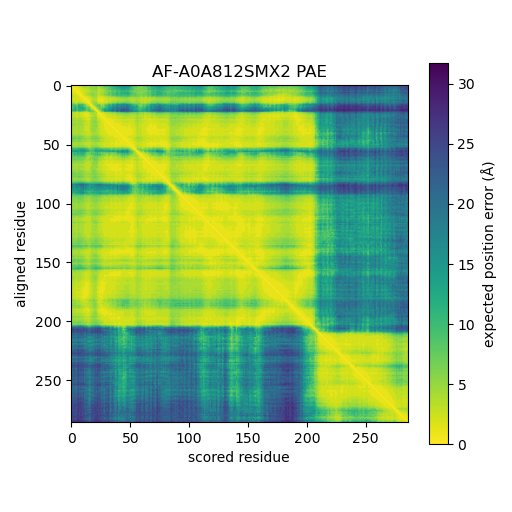1 78 ? -4.309 14.666 2.880 1.00 96.44 78 GLU A O 1
ATOM 634 N N . ALA A 1 79 ? -2.348 14.915 1.801 1.00 97.56 79 ALA A N 1
ATOM 635 C CA . ALA A 1 79 ? -1.749 13.691 2.313 1.00 97.56 79 ALA A CA 1
ATOM 636 C C . ALA A 1 79 ? -0.527 13.988 3.190 1.00 97.56 79 ALA A C 1
ATOM 638 O O . ALA A 1 79 ? 0.444 14.609 2.742 1.00 97.56 79 ALA A O 1
ATOM 639 N N . PHE A 1 80 ? -0.541 13.477 4.421 1.00 97.62 80 PHE A N 1
ATOM 640 C CA . PHE A 1 80 ? 0.620 13.487 5.307 1.00 97.62 80 PHE A CA 1
ATOM 641 C C . PHE A 1 80 ? 1.729 12.597 4.740 1.00 97.62 80 PHE A C 1
ATOM 643 O O . PHE A 1 80 ? 1.477 11.598 4.067 1.00 97.62 80 PHE A O 1
ATOM 650 N N . ARG A 1 81 ? 2.986 12.939 5.014 1.00 94.94 81 ARG A N 1
ATOM 651 C CA . ARG A 1 81 ? 4.143 12.216 4.475 1.00 94.94 81 ARG A CA 1
ATOM 652 C C . ARG A 1 81 ? 5.047 11.772 5.611 1.00 94.94 81 ARG A C 1
ATOM 654 O O . ARG A 1 81 ? 5.508 12.612 6.379 1.00 94.94 81 ARG A O 1
ATOM 661 N N . TYR A 1 82 ? 5.347 10.479 5.670 1.00 93.25 82 TYR A N 1
ATOM 662 C CA . TYR A 1 82 ? 6.391 9.951 6.541 1.00 93.25 82 TYR A CA 1
ATOM 663 C C . TYR A 1 82 ? 7.599 9.498 5.733 1.00 93.25 82 TYR A C 1
ATOM 665 O O . TYR A 1 82 ? 7.472 8.807 4.718 1.00 93.25 82 TYR A O 1
ATOM 673 N N . HIS A 1 83 ? 8.778 9.866 6.225 1.00 85.81 83 HIS A N 1
ATOM 674 C CA . HIS A 1 83 ? 10.062 9.438 5.699 1.00 85.81 83 HIS A CA 1
ATOM 675 C C . HIS A 1 83 ? 10.891 8.818 6.825 1.00 85.81 83 HIS A C 1
ATOM 677 O O . HIS A 1 83 ? 11.085 9.477 7.847 1.00 85.81 83 HIS A O 1
ATOM 683 N N . PRO A 1 84 ? 11.475 7.624 6.630 1.00 73.81 84 PRO A N 1
ATOM 684 C CA . PRO A 1 84 ? 12.464 7.122 7.570 1.00 73.81 84 PRO A CA 1
ATOM 685 C C . PRO A 1 84 ? 13.693 8.043 7.568 1.00 73.81 84 PRO A C 1
ATOM 687 O O . PRO A 1 84 ? 14.210 8.375 6.496 1.00 73.81 84 PRO A O 1
ATOM 690 N N . LEU A 1 85 ? 14.198 8.409 8.753 1.00 66.19 85 LEU A N 1
ATOM 691 C CA . LEU A 1 85 ? 15.319 9.349 8.936 1.00 66.19 85 LEU A CA 1
ATOM 692 C C . LEU A 1 85 ? 16.553 9.001 8.088 1.00 66.19 85 LEU A C 1
ATOM 694 O O . LEU A 1 85 ? 17.186 9.876 7.504 1.00 66.19 85 LEU A O 1
ATOM 698 N N . ASN A 1 86 ? 16.862 7.709 7.960 1.00 64.50 86 ASN A N 1
ATOM 699 C CA . ASN A 1 86 ? 18.030 7.248 7.211 1.00 64.50 86 ASN A CA 1
ATOM 700 C C . ASN A 1 86 ? 17.755 6.999 5.721 1.00 64.50 86 ASN A C 1
ATOM 702 O O . ASN A 1 86 ? 18.686 6.642 5.002 1.00 64.50 86 ASN A O 1
ATOM 706 N N . ARG A 1 87 ? 16.500 7.128 5.255 1.00 62.97 87 ARG A N 1
ATOM 707 C CA . ARG A 1 87 ? 16.029 6.769 3.896 1.00 62.97 87 ARG A CA 1
ATOM 708 C C . ARG A 1 87 ? 16.446 5.371 3.417 1.00 62.97 87 ARG A C 1
ATOM 710 O O . ARG A 1 87 ? 16.370 5.083 2.228 1.00 62.97 87 ARG A O 1
ATOM 717 N N . ARG A 1 88 ? 16.909 4.516 4.326 1.00 62.16 88 ARG A N 1
ATOM 718 C CA . ARG A 1 88 ? 17.320 3.146 4.039 1.00 62.16 88 ARG A CA 1
ATOM 719 C C . ARG A 1 88 ? 16.105 2.250 4.098 1.00 62.16 88 ARG A C 1
ATOM 721 O O . ARG A 1 88 ? 15.240 2.452 4.946 1.00 62.16 88 ARG A O 1
ATOM 728 N N . GLU A 1 89 ? 16.113 1.235 3.244 1.00 62.03 89 GLU A N 1
ATOM 729 C CA . GLU A 1 89 ? 15.142 0.153 3.331 1.00 62.03 89 GLU A CA 1
ATOM 730 C C . GLU A 1 89 ? 15.236 -0.559 4.662 1.00 62.03 89 GLU A C 1
ATOM 732 O O . GLU A 1 89 ? 14.195 -0.890 5.175 1.00 62.03 89 GLU A O 1
ATOM 737 N N . GLN A 1 90 ? 16.426 -0.730 5.253 1.00 69.19 90 GLN A N 1
ATOM 738 C CA . GLN A 1 90 ? 16.599 -1.373 6.558 1.00 69.19 90 GLN A CA 1
ATOM 739 C C . GLN A 1 90 ? 17.148 -0.384 7.597 1.00 69.19 90 GLN A C 1
ATOM 741 O O . GLN A 1 90 ? 18.247 0.161 7.406 1.00 69.19 90 GLN A O 1
ATOM 746 N N . PRO A 1 91 ? 16.422 -0.121 8.699 1.00 69.56 91 PRO A N 1
ATOM 747 C CA . PRO A 1 91 ? 16.915 0.743 9.759 1.00 69.56 91 PRO A CA 1
ATOM 748 C C . PRO A 1 91 ? 18.037 0.046 10.536 1.00 69.56 91 PRO A C 1
ATOM 750 O O . PRO A 1 91 ? 17.935 -1.113 10.922 1.00 69.56 91 PRO A O 1
ATOM 753 N N . THR A 1 92 ? 19.111 0.780 10.817 1.00 75.12 92 THR A N 1
ATOM 754 C CA . THR A 1 92 ? 20.228 0.300 11.649 1.00 75.12 92 THR A CA 1
ATOM 755 C C . THR A 1 92 ? 19.858 0.176 13.129 1.00 75.12 92 THR A C 1
ATOM 757 O O . THR A 1 92 ? 20.502 -0.570 13.857 1.00 75.12 92 THR A O 1
ATOM 760 N N . GLN A 1 93 ? 18.833 0.906 13.577 1.00 84.75 93 GLN A N 1
ATOM 761 C CA . GLN A 1 93 ? 18.273 0.849 14.927 1.00 84.75 93 GLN A CA 1
ATOM 762 C C . GLN A 1 93 ? 16.770 0.582 14.829 1.00 84.75 93 GLN A C 1
ATOM 764 O O . GLN A 1 93 ? 15.964 1.510 14.809 1.00 84.75 93 GLN A O 1
ATOM 769 N N . TRP A 1 94 ? 16.410 -0.697 14.718 1.00 87.62 94 TRP A N 1
ATOM 770 C CA . TRP A 1 94 ? 15.032 -1.143 14.496 1.00 87.62 94 TRP A CA 1
ATOM 771 C C . TRP A 1 94 ? 14.037 -0.581 15.521 1.00 87.62 94 TRP A C 1
ATOM 773 O O . TRP A 1 94 ? 13.064 0.058 15.132 1.00 87.62 94 TRP A O 1
ATOM 783 N N . GLU A 1 95 ? 14.307 -0.752 16.818 1.00 90.38 95 GLU A N 1
ATOM 784 C CA . GLU A 1 95 ? 13.375 -0.329 17.876 1.00 90.38 95 GLU A CA 1
ATOM 785 C C . GLU A 1 95 ? 13.147 1.186 17.903 1.00 90.38 95 GLU A C 1
ATOM 787 O O . GLU A 1 95 ? 12.022 1.640 18.103 1.00 90.38 95 GLU A O 1
ATOM 792 N N . GLN A 1 96 ? 14.189 1.980 17.641 1.00 89.94 96 GLN A N 1
ATOM 793 C CA . GLN A 1 96 ? 14.061 3.435 17.571 1.00 89.94 96 GLN A CA 1
ATOM 794 C C . GLN A 1 96 ? 13.215 3.859 16.362 1.00 89.94 96 GLN A C 1
ATOM 796 O O . GLN A 1 96 ? 12.302 4.667 16.509 1.00 89.94 96 GLN A O 1
ATOM 801 N N . ALA A 1 97 ? 13.465 3.269 15.188 1.00 89.44 97 ALA A N 1
ATOM 802 C CA . ALA A 1 97 ? 12.690 3.555 13.982 1.00 89.44 97 ALA A CA 1
ATOM 803 C C . ALA A 1 97 ? 11.211 3.151 14.132 1.00 89.44 97 ALA A C 1
ATOM 805 O O . ALA A 1 97 ? 10.325 3.893 13.716 1.00 89.44 97 ALA A O 1
ATOM 806 N N . GLN A 1 98 ? 10.936 2.005 14.763 1.00 92.19 98 GLN A N 1
ATOM 807 C CA . GLN A 1 98 ? 9.569 1.568 15.055 1.00 92.19 98 GLN A CA 1
ATOM 808 C C . GLN A 1 98 ? 8.856 2.488 16.041 1.00 92.19 98 GLN A C 1
ATOM 810 O O . GLN A 1 98 ? 7.683 2.798 15.844 1.00 92.19 98 GLN A O 1
ATOM 815 N N . LYS A 1 99 ? 9.555 2.967 17.076 1.00 93.31 99 LYS A N 1
ATOM 816 C CA . LYS A 1 99 ? 8.994 3.938 18.016 1.00 93.31 99 LYS A CA 1
ATOM 817 C C . LYS A 1 99 ? 8.618 5.247 17.318 1.00 93.31 99 LYS A C 1
ATOM 819 O O . LYS A 1 99 ? 7.505 5.720 17.490 1.00 93.31 99 LYS A O 1
ATOM 824 N N . GLU A 1 100 ? 9.505 5.791 16.488 1.00 93.00 100 GLU A N 1
ATOM 825 C CA . GLU A 1 100 ? 9.237 7.020 15.726 1.00 93.00 100 GLU A CA 1
ATOM 826 C C . GLU A 1 100 ? 8.062 6.866 14.758 1.00 93.00 100 GLU A C 1
ATOM 828 O O . GLU A 1 100 ? 7.257 7.785 14.608 1.00 93.00 100 GLU A O 1
ATOM 833 N N . LEU A 1 101 ? 7.954 5.709 14.099 1.00 94.75 101 LEU A N 1
ATOM 834 C CA . LEU A 1 101 ? 6.826 5.413 13.223 1.00 94.75 101 LEU A CA 1
ATOM 835 C C . LEU A 1 101 ? 5.518 5.323 14.021 1.00 94.75 101 LEU A C 1
ATOM 837 O O . LEU A 1 101 ? 4.520 5.905 13.607 1.00 94.75 101 LEU A O 1
ATOM 841 N N . ALA A 1 102 ? 5.524 4.656 15.178 1.00 96.12 102 ALA A N 1
ATOM 842 C CA . ALA A 1 102 ? 4.359 4.554 16.057 1.00 96.12 102 ALA A CA 1
ATOM 843 C C . ALA A 1 102 ? 3.927 5.926 16.609 1.00 96.12 102 ALA A C 1
ATOM 845 O O . ALA A 1 102 ? 2.737 6.245 16.586 1.00 96.12 102 ALA A O 1
ATOM 846 N N . ASP A 1 103 ? 4.886 6.758 17.028 1.00 96.44 103 ASP A N 1
ATOM 847 C CA . ASP A 1 103 ? 4.648 8.128 17.497 1.00 96.44 103 ASP A CA 1
ATOM 848 C C . ASP A 1 103 ? 4.062 9.008 16.382 1.00 96.44 103 ASP A C 1
ATOM 850 O O . ASP A 1 103 ? 3.182 9.831 16.642 1.00 96.44 103 ASP A O 1
ATOM 854 N N . TRP A 1 104 ? 4.518 8.832 15.135 1.00 96.94 104 TRP A N 1
ATOM 855 C CA . TRP A 1 104 ? 3.951 9.518 13.974 1.00 96.94 104 TRP A CA 1
ATOM 856 C C . TRP A 1 104 ? 2.514 9.068 13.698 1.00 96.94 104 TRP A C 1
ATOM 858 O O . TRP A 1 104 ? 1.635 9.918 13.581 1.00 96.94 104 TRP A O 1
ATOM 868 N N . VAL A 1 105 ? 2.253 7.755 13.659 1.00 97.38 105 VAL A N 1
ATOM 869 C CA . VAL A 1 105 ? 0.899 7.205 13.456 1.00 97.38 105 VAL A CA 1
ATOM 870 C C . VAL A 1 105 ? -0.072 7.723 14.518 1.00 97.38 105 VAL A C 1
ATOM 872 O O . VAL A 1 105 ? -1.192 8.107 14.189 1.00 97.38 105 VAL A O 1
ATOM 875 N N . ALA A 1 106 ? 0.358 7.789 15.780 1.00 96.44 106 ALA A N 1
ATOM 876 C CA . ALA A 1 106 ? -0.472 8.260 16.886 1.00 96.44 106 ALA A CA 1
ATOM 877 C C . ALA A 1 106 ? -0.911 9.732 16.751 1.00 96.44 106 ALA A C 1
ATOM 879 O O . ALA A 1 106 ? -1.937 10.112 17.313 1.00 96.44 106 ALA A O 1
ATOM 880 N N . GLN A 1 107 ? -0.155 10.556 16.017 1.00 96.94 107 GLN A N 1
ATOM 881 C CA . GLN A 1 107 ? -0.425 11.987 15.824 1.00 96.94 107 GLN A CA 1
ATOM 882 C C . GLN A 1 107 ? -1.284 12.293 14.590 1.00 96.94 107 GLN A C 1
ATOM 884 O O . GLN A 1 107 ? -1.697 13.439 14.404 1.00 96.94 107 GLN A O 1
ATOM 889 N N . LEU A 1 108 ? -1.537 11.306 13.727 1.00 97.06 108 LEU A N 1
ATOM 890 C CA . LEU A 1 108 ? -2.326 11.510 12.515 1.00 97.06 108 LEU A CA 1
ATOM 891 C C . LEU A 1 108 ? -3.818 11.682 12.841 1.00 97.06 108 LEU A C 1
ATOM 893 O O . LEU A 1 108 ? -4.333 11.018 13.745 1.00 97.06 108 LEU A O 1
ATOM 897 N N . PRO A 1 109 ? -4.547 12.531 12.092 1.00 95.88 109 PRO A N 1
ATOM 898 C CA . PRO A 1 109 ? -5.994 12.623 12.231 1.00 95.88 109 PRO A CA 1
ATOM 899 C C . PRO A 1 109 ? -6.643 11.319 11.762 1.00 95.88 109 PRO A C 1
ATOM 901 O O . PRO A 1 109 ? -6.385 10.862 10.654 1.00 95.88 109 PRO A O 1
ATOM 904 N N . LYS A 1 110 ? -7.500 10.733 12.598 1.00 92.25 110 LYS A N 1
ATOM 905 C CA . LYS A 1 110 ? -8.216 9.479 12.323 1.00 92.25 110 LYS A CA 1
ATOM 906 C C . LYS A 1 110 ? -9.680 9.774 11.954 1.00 92.25 110 LYS A C 1
ATOM 908 O O . LYS A 1 110 ? -10.225 10.753 12.466 1.00 92.25 110 LYS A O 1
ATOM 913 N N . PRO A 1 111 ? -10.329 8.957 11.108 1.00 93.94 111 PRO A N 1
ATOM 914 C CA . PRO A 1 111 ? -9.777 7.800 10.396 1.00 93.94 111 PRO A CA 1
ATOM 915 C C . PRO A 1 111 ? -8.861 8.218 9.229 1.00 93.94 111 PRO A C 1
ATOM 917 O O . PRO A 1 111 ? -9.119 9.231 8.570 1.00 93.94 111 PRO A O 1
ATOM 920 N N . ILE A 1 112 ? -7.798 7.448 8.963 1.00 97.38 112 ILE A N 1
ATOM 921 C CA . ILE A 1 112 ? -6.798 7.736 7.919 1.00 97.38 112 ILE A CA 1
ATOM 922 C C . ILE A 1 112 ? -6.484 6.529 7.034 1.00 97.38 112 ILE A C 1
ATOM 924 O O . ILE A 1 112 ? -6.307 5.416 7.521 1.00 97.38 112 ILE A O 1
ATOM 928 N N . GLY A 1 113 ? -6.385 6.767 5.724 1.00 97.88 113 GLY A N 1
ATOM 929 C CA . GLY A 1 113 ? -5.869 5.799 4.756 1.00 97.88 113 GLY A CA 1
ATOM 930 C C . GLY A 1 113 ? -4.389 6.048 4.477 1.00 97.88 113 GLY A C 1
ATOM 931 O O . GLY A 1 113 ? -4.014 7.138 4.044 1.00 97.88 113 GLY A O 1
ATOM 932 N N . VAL A 1 114 ? -3.538 5.053 4.717 1.00 98.38 114 VAL A N 1
ATOM 933 C CA . VAL A 1 114 ? -2.088 5.145 4.536 1.00 98.38 114 VAL A CA 1
ATOM 934 C C . VAL A 1 114 ? -1.634 4.233 3.403 1.00 98.38 114 VAL A C 1
ATOM 936 O O . VAL A 1 114 ? -1.724 3.007 3.489 1.00 98.38 114 VAL A O 1
ATOM 939 N N . MET A 1 115 ? -1.088 4.831 2.347 1.00 98.12 115 MET A N 1
ATOM 940 C CA . MET A 1 115 ? -0.359 4.087 1.324 1.00 98.12 115 MET A CA 1
ATOM 941 C C . MET A 1 115 ? 1.071 3.836 1.805 1.00 98.12 115 MET A C 1
ATOM 943 O O . MET A 1 115 ? 1.827 4.777 2.049 1.00 98.12 115 MET A O 1
ATOM 947 N N . ALA A 1 116 ? 1.475 2.576 1.895 1.00 96.44 116 ALA A N 1
ATOM 948 C CA . ALA A 1 116 ? 2.868 2.200 2.059 1.00 96.44 116 ALA A CA 1
ATOM 949 C C . ALA A 1 116 ? 3.504 1.955 0.686 1.00 96.44 116 ALA A C 1
ATOM 951 O O . ALA A 1 116 ? 2.937 1.277 -0.165 1.00 96.44 116 ALA A O 1
ATOM 952 N N . CYS A 1 117 ? 4.689 2.522 0.456 1.00 93.25 117 CYS A N 1
ATOM 953 C CA . CYS A 1 117 ? 5.349 2.476 -0.852 1.00 93.25 117 CYS A CA 1
ATOM 954 C C . CYS A 1 117 ? 5.704 1.051 -1.318 1.00 93.25 117 CYS A C 1
ATOM 956 O O . CYS A 1 117 ? 5.779 0.813 -2.524 1.00 93.25 117 CYS A O 1
ATOM 958 N N . THR A 1 118 ? 5.902 0.126 -0.376 1.00 93.62 118 THR A N 1
ATOM 959 C CA . THR A 1 118 ? 6.108 -1.312 -0.599 1.00 93.62 118 THR A CA 1
ATOM 960 C C . THR A 1 118 ? 5.413 -2.106 0.508 1.00 93.62 118 THR A C 1
ATOM 962 O O . THR A 1 118 ? 5.116 -1.559 1.579 1.00 93.62 118 THR A O 1
ATOM 965 N N . ASP A 1 119 ? 5.200 -3.404 0.300 1.00 95.44 119 ASP A N 1
ATOM 966 C CA . ASP A 1 119 ? 4.630 -4.283 1.330 1.00 95.44 119 ASP A CA 1
ATOM 967 C C . ASP A 1 119 ? 5.509 -4.410 2.573 1.00 95.44 119 ASP A C 1
ATOM 969 O O . ASP A 1 119 ? 4.991 -4.538 3.680 1.00 95.44 119 ASP A O 1
ATOM 973 N N . GLN A 1 120 ? 6.832 -4.283 2.434 1.00 93.56 120 GLN A N 1
ATOM 974 C CA . GLN A 1 120 ? 7.746 -4.279 3.579 1.00 93.56 120 GLN A CA 1
ATOM 975 C C . GLN A 1 120 ? 7.473 -3.093 4.510 1.00 93.56 120 GLN A C 1
ATOM 977 O O . GLN A 1 120 ? 7.457 -3.252 5.733 1.00 93.56 120 GLN A O 1
ATOM 982 N N . LEU A 1 121 ? 7.230 -1.912 3.936 1.00 93.62 121 LEU A N 1
ATOM 983 C CA . LEU A 1 121 ? 6.853 -0.725 4.699 1.00 93.62 121 LEU A CA 1
ATOM 984 C C . LEU A 1 121 ? 5.442 -0.860 5.280 1.00 93.62 121 LEU A C 1
ATOM 986 O O . LEU A 1 121 ? 5.210 -0.432 6.408 1.00 93.62 121 LEU A O 1
ATOM 990 N N . GLY A 1 122 ? 4.517 -1.481 4.543 1.00 95.88 122 GLY A N 1
ATOM 991 C CA . GLY A 1 122 ? 3.169 -1.777 5.030 1.00 95.88 122 GLY A CA 1
ATOM 992 C C . GLY A 1 122 ? 3.199 -2.695 6.251 1.00 95.88 122 GLY A C 1
ATOM 993 O O . GLY A 1 122 ? 2.585 -2.390 7.269 1.00 95.88 122 GLY A O 1
ATOM 994 N N . PHE A 1 123 ? 4.000 -3.759 6.196 1.00 95.06 123 PHE A N 1
ATOM 995 C CA . PHE A 1 123 ? 4.223 -4.682 7.307 1.00 95.06 123 PHE A CA 1
ATOM 996 C C . PHE A 1 123 ? 4.754 -3.954 8.556 1.00 95.06 123 PHE A C 1
ATOM 998 O O . PHE A 1 123 ? 4.278 -4.173 9.668 1.00 95.06 123 PHE A O 1
ATOM 1005 N N . TRP A 1 124 ? 5.702 -3.032 8.380 1.00 94.69 124 TRP A N 1
ATOM 1006 C CA . TRP A 1 124 ? 6.249 -2.222 9.475 1.00 94.69 124 TRP A CA 1
ATOM 1007 C C . TRP A 1 124 ? 5.274 -1.206 10.037 1.00 94.69 124 TRP A C 1
ATOM 1009 O O . TRP A 1 124 ? 5.262 -0.978 11.243 1.00 94.69 124 TRP A O 1
ATOM 1019 N N . LEU A 1 125 ? 4.457 -0.612 9.174 1.00 96.50 125 LEU A N 1
ATOM 1020 C CA . LEU A 1 125 ? 3.405 0.299 9.587 1.00 96.50 125 LEU A CA 1
ATOM 1021 C C . LEU A 1 125 ? 2.353 -0.417 10.435 1.00 96.50 125 LEU A C 1
ATOM 1023 O O . LEU A 1 125 ? 1.897 0.146 11.424 1.00 96.50 125 LEU A O 1
ATOM 1027 N N . LEU A 1 126 ? 2.005 -1.659 10.096 1.00 96.25 126 LEU A N 1
ATOM 1028 C CA . LEU A 1 126 ? 1.070 -2.463 10.881 1.00 96.25 126 LEU A CA 1
ATOM 1029 C C . LEU A 1 126 ? 1.621 -2.816 12.273 1.00 96.25 126 LEU A C 1
ATOM 1031 O O . LEU A 1 126 ? 0.876 -2.736 13.252 1.00 96.25 126 LEU A O 1
ATOM 1035 N N . ASP A 1 127 ? 2.919 -3.128 12.402 1.00 94.62 127 ASP A N 1
ATOM 1036 C CA . ASP A 1 127 ? 3.543 -3.301 13.728 1.00 94.62 127 ASP A CA 1
ATOM 1037 C C . ASP A 1 127 ? 3.533 -1.989 14.529 1.00 94.62 127 ASP A C 1
ATOM 1039 O O . ASP A 1 127 ? 3.188 -1.991 15.712 1.00 94.62 127 ASP A O 1
ATOM 1043 N N . ALA A 1 128 ? 3.820 -0.854 13.887 1.00 95.62 128 ALA A N 1
ATOM 1044 C CA . ALA A 1 128 ? 3.750 0.458 14.526 1.00 95.62 128 ALA A CA 1
ATOM 1045 C C . ALA A 1 128 ? 2.329 0.813 14.998 1.00 95.62 128 ALA A C 1
ATOM 1047 O O . ALA A 1 128 ? 2.172 1.283 16.126 1.00 95.62 128 ALA A O 1
ATOM 1048 N N . CYS A 1 129 ? 1.298 0.528 14.191 1.00 95.62 129 CYS A N 1
ATOM 1049 C CA . CYS A 1 129 ? -0.105 0.708 14.582 1.00 95.62 129 CYS A CA 1
ATOM 1050 C C . CYS A 1 129 ? -0.426 -0.103 15.840 1.00 95.62 129 CYS A C 1
ATOM 1052 O O . CYS A 1 129 ? -0.960 0.433 16.808 1.00 95.62 129 CYS A O 1
ATOM 1054 N N . ARG A 1 130 ? -0.015 -1.377 15.874 1.00 92.00 130 ARG A N 1
ATOM 1055 C CA . ARG A 1 130 ? -0.188 -2.237 17.051 1.00 92.00 130 ARG A CA 1
ATOM 1056 C C . ARG A 1 130 ? 0.510 -1.668 18.289 1.00 92.00 130 ARG A C 1
ATOM 1058 O O . ARG A 1 130 ? -0.066 -1.686 19.372 1.00 92.00 130 ARG A O 1
ATOM 1065 N N . ARG A 1 131 ? 1.733 -1.146 18.148 1.00 93.00 131 ARG A N 1
ATOM 1066 C CA . ARG A 1 131 ? 2.519 -0.576 19.260 1.00 93.00 131 ARG A CA 1
ATOM 1067 C C . ARG A 1 131 ? 1.889 0.678 19.867 1.00 93.00 131 ARG A C 1
ATOM 1069 O O . ARG A 1 131 ? 1.992 0.857 21.077 1.00 93.00 131 ARG A O 1
ATOM 1076 N N . CYS A 1 132 ? 1.253 1.529 19.062 1.00 94.12 132 CYS A N 1
ATOM 1077 C CA . CYS A 1 132 ? 0.535 2.707 19.561 1.00 94.12 132 CYS A CA 1
ATOM 1078 C C . CYS A 1 132 ? -0.952 2.449 19.856 1.00 94.12 132 CYS A C 1
ATOM 1080 O O . CYS A 1 132 ? -1.667 3.385 20.212 1.00 94.12 132 CYS A O 1
ATOM 1082 N N . GLY A 1 133 ? -1.418 1.201 19.728 1.00 88.00 133 GLY A N 1
ATOM 1083 C CA . GLY A 1 133 ? -2.814 0.822 19.950 1.00 88.00 133 GLY A CA 1
ATOM 1084 C C . GLY A 1 133 ? -3.783 1.358 18.893 1.00 88.00 133 GLY A C 1
ATOM 1085 O O . GLY A 1 133 ? -4.982 1.406 19.151 1.00 88.00 133 GLY A O 1
ATOM 1086 N N . ALA A 1 134 ? -3.286 1.785 17.728 1.00 88.44 134 ALA A N 1
ATOM 1087 C CA . ALA A 1 134 ? -4.129 2.243 16.634 1.00 88.44 134 ALA A CA 1
ATOM 1088 C C . ALA A 1 134 ? -4.880 1.074 15.992 1.00 88.44 134 ALA A C 1
ATOM 1090 O O . ALA A 1 134 ? -4.310 0.020 15.693 1.00 88.44 134 ALA A O 1
ATOM 1091 N N . ILE A 1 135 ? -6.167 1.293 15.751 1.00 85.75 135 ILE A N 1
ATOM 1092 C CA . ILE A 1 135 ? -7.066 0.269 15.238 1.00 85.75 135 ILE A CA 1
ATOM 1093 C C . ILE A 1 135 ? -6.933 0.148 13.715 1.00 85.75 135 ILE A C 1
ATOM 1095 O O . ILE A 1 135 ? -7.192 1.108 12.989 1.00 85.75 135 ILE A O 1
ATOM 1099 N N . VAL A 1 136 ? -6.602 -1.040 13.210 1.00 90.94 136 VAL A N 1
ATOM 1100 C CA . VAL A 1 136 ? -6.527 -1.312 11.766 1.00 90.94 136 VAL A CA 1
ATOM 1101 C C . VAL A 1 136 ? -7.686 -2.219 11.336 1.00 90.94 136 VAL A C 1
ATOM 1103 O O . VAL A 1 136 ? -7.803 -3.308 11.908 1.00 90.94 136 VAL A O 1
ATOM 1106 N N . PRO A 1 137 ? -8.475 -1.863 10.296 1.00 88.00 137 PRO A N 1
ATOM 1107 C CA . PRO A 1 137 ? -8.393 -0.655 9.467 1.00 88.00 137 PRO A CA 1
ATOM 1108 C C . PRO A 1 137 ? -9.245 0.541 9.936 1.00 88.00 137 PRO A C 1
ATOM 1110 O O . PRO A 1 137 ? -9.299 1.542 9.227 1.00 88.00 137 PRO A O 1
ATOM 1113 N N . GLU A 1 138 ? -9.952 0.453 11.067 1.00 82.56 138 GLU A N 1
ATOM 1114 C CA . GLU A 1 138 ? -10.971 1.437 11.471 1.00 82.56 138 GLU A CA 1
ATOM 1115 C C . GLU A 1 138 ? -10.413 2.844 11.700 1.00 82.56 138 GLU A C 1
ATOM 1117 O O . GLU A 1 138 ? -11.013 3.821 11.254 1.00 82.56 138 GLU A O 1
ATOM 1122 N N . GLU A 1 139 ? -9.281 2.953 12.392 1.00 86.56 139 GLU A N 1
ATOM 1123 C CA . GLU A 1 139 ? -8.586 4.222 12.602 1.00 86.56 139 GLU A CA 1
ATOM 1124 C C . GLU A 1 139 ? -7.503 4.446 11.547 1.00 86.56 139 GLU A C 1
ATOM 1126 O O . GLU A 1 139 ? -7.321 5.574 11.089 1.00 86.56 139 GLU A O 1
ATOM 1131 N N . VAL A 1 140 ? -6.781 3.386 11.174 1.00 95.94 140 VAL A N 1
ATOM 1132 C CA . VAL A 1 140 ? -5.662 3.432 10.229 1.00 95.94 140 VAL A CA 1
ATOM 1133 C C . VAL A 1 140 ? -5.805 2.291 9.229 1.00 95.94 140 VAL A C 1
ATOM 1135 O O . VAL A 1 140 ? -5.434 1.155 9.513 1.00 95.94 140 VAL A O 1
ATOM 1138 N N . ALA A 1 141 ? -6.319 2.582 8.037 1.00 96.75 141 ALA A N 1
ATOM 1139 C CA . ALA A 1 141 ? -6.296 1.630 6.934 1.00 96.75 141 ALA A CA 1
ATOM 1140 C C . ALA A 1 141 ? -4.945 1.691 6.219 1.00 96.75 141 ALA A C 1
ATOM 1142 O O . ALA A 1 141 ? -4.406 2.767 5.981 1.00 96.75 141 ALA A O 1
ATOM 1143 N N . VAL A 1 142 ? -4.403 0.537 5.841 1.00 98.25 142 VAL A N 1
ATOM 1144 C CA . VAL A 1 142 ? -3.090 0.408 5.207 1.00 98.25 142 VAL A CA 1
ATOM 1145 C C . VAL A 1 142 ? -3.212 -0.356 3.897 1.00 98.25 142 VAL A C 1
ATOM 1147 O O . VAL A 1 142 ? -3.791 -1.443 3.860 1.00 98.25 142 VAL A O 1
ATOM 1150 N N . VAL A 1 143 ? -2.627 0.190 2.832 1.00 98.44 143 VAL A N 1
ATOM 1151 C CA . VAL A 1 143 ? -2.452 -0.491 1.541 1.00 98.44 143 VAL A CA 1
ATOM 1152 C C . VAL A 1 143 ? -0.976 -0.448 1.158 1.00 98.44 143 VAL A C 1
ATOM 1154 O O . VAL A 1 143 ? -0.389 0.630 1.075 1.00 98.44 143 VAL A O 1
ATOM 1157 N N . GLY A 1 144 ? -0.377 -1.619 0.956 1.00 97.44 144 GLY A N 1
ATOM 1158 C CA . GLY A 1 144 ? 0.971 -1.792 0.423 1.00 97.44 144 GLY A CA 1
ATOM 1159 C C . GLY A 1 144 ? 1.008 -1.860 -1.105 1.00 97.44 144 GLY A C 1
ATOM 1160 O O . GLY A 1 144 ? 0.013 -1.622 -1.797 1.00 97.44 144 GLY A O 1
ATOM 1161 N N . VAL A 1 145 ? 2.178 -2.191 -1.641 1.00 95.69 145 VAL A N 1
ATOM 1162 C CA . VAL A 1 145 ? 2.427 -2.335 -3.078 1.00 95.69 145 VAL A CA 1
ATOM 1163 C C . VAL A 1 145 ? 3.401 -3.487 -3.285 1.00 95.69 145 VAL A C 1
ATOM 1165 O O . VAL A 1 145 ? 4.402 -3.528 -2.576 1.00 95.69 145 VAL A O 1
ATOM 1168 N N . GLU A 1 146 ? 3.133 -4.313 -4.306 1.0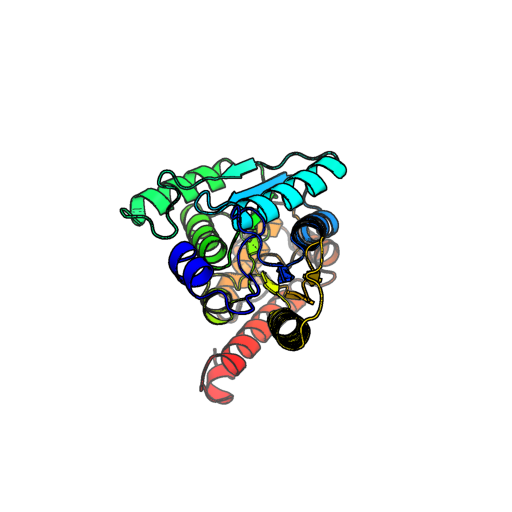0 94.12 146 GLU A N 1
ATOM 1169 C CA . GLU A 1 146 ? 3.889 -5.488 -4.805 1.00 94.12 146 GLU A CA 1
ATOM 1170 C C . GLU A 1 146 ? 3.179 -6.828 -4.589 1.00 94.12 146 GLU A C 1
ATOM 1172 O O . GLU A 1 146 ? 3.446 -7.769 -5.335 1.00 94.12 146 GLU A O 1
ATOM 1177 N N . ASN A 1 147 ? 2.213 -6.881 -3.675 1.00 95.31 147 ASN A N 1
ATOM 1178 C CA . ASN A 1 147 ? 1.490 -8.082 -3.272 1.00 95.31 147 ASN A CA 1
ATOM 1179 C C . ASN A 1 147 ? 2.426 -9.269 -2.961 1.00 95.31 147 ASN A C 1
ATOM 1181 O O . ASN A 1 147 ? 2.178 -10.400 -3.383 1.00 95.31 147 ASN A O 1
ATOM 1185 N N . ASP A 1 148 ? 3.502 -9.019 -2.211 1.00 95.44 148 ASP A N 1
ATOM 1186 C CA . ASP A 1 148 ? 4.358 -10.064 -1.657 1.00 95.44 148 ASP A CA 1
ATOM 1187 C C . ASP A 1 148 ? 3.525 -10.913 -0.694 1.00 95.44 148 ASP A C 1
ATOM 1189 O O . ASP A 1 148 ? 3.174 -10.489 0.410 1.00 95.44 148 ASP A O 1
ATOM 1193 N N . ALA A 1 149 ? 3.184 -12.127 -1.128 1.00 86.50 149 ALA A N 1
ATOM 1194 C CA . ALA A 1 149 ? 2.311 -13.020 -0.380 1.00 86.50 149 ALA A CA 1
ATOM 1195 C C . ALA A 1 149 ? 2.869 -13.376 1.008 1.00 86.50 149 ALA A C 1
ATOM 1197 O O . ALA A 1 149 ? 2.091 -13.612 1.929 1.00 86.50 149 ALA A O 1
ATOM 1198 N N . SER A 1 150 ? 4.193 -13.401 1.185 1.00 90.12 150 SER A N 1
ATOM 1199 C CA . SER A 1 150 ? 4.793 -13.726 2.480 1.00 90.12 150 SER A CA 1
ATOM 1200 C C . SER A 1 150 ? 4.582 -12.569 3.448 1.00 90.12 150 SER A C 1
ATOM 1202 O O . SER A 1 150 ? 4.005 -12.755 4.516 1.00 90.12 150 SER A O 1
ATOM 1204 N N . LEU A 1 151 ? 4.964 -11.353 3.049 1.00 92.25 151 LEU A N 1
ATOM 1205 C CA . LEU A 1 151 ? 4.777 -10.160 3.877 1.00 92.25 151 LEU A CA 1
ATOM 1206 C C . LEU A 1 151 ? 3.296 -9.879 4.133 1.00 92.25 151 LEU A C 1
ATOM 1208 O O . LEU A 1 151 ? 2.917 -9.556 5.260 1.00 92.25 151 LEU A O 1
ATOM 1212 N N . CYS A 1 152 ? 2.450 -10.042 3.115 1.00 90.81 152 CYS A N 1
ATOM 1213 C CA . CYS A 1 152 ? 1.037 -9.724 3.238 1.00 90.81 152 CYS A CA 1
ATOM 1214 C C . CYS A 1 152 ? 0.294 -10.640 4.211 1.00 90.81 152 CYS A C 1
ATOM 1216 O O . CYS A 1 152 ? -0.580 -10.158 4.931 1.00 90.81 152 CYS A O 1
ATOM 1218 N N . ASN A 1 153 ? 0.638 -11.930 4.246 1.00 84.44 153 ASN A N 1
ATOM 1219 C CA . ASN A 1 153 ? -0.047 -12.911 5.089 1.00 84.44 153 ASN A CA 1
ATOM 1220 C C . ASN A 1 153 ? 0.612 -13.076 6.469 1.00 84.44 153 ASN A C 1
ATOM 1222 O O . ASN A 1 153 ? -0.063 -13.450 7.418 1.00 84.44 153 ASN A O 1
ATOM 1226 N N . MET A 1 154 ? 1.908 -12.770 6.617 1.00 86.00 154 MET A N 1
ATOM 1227 C CA . MET A 1 154 ? 2.593 -12.822 7.920 1.00 86.00 154 MET A CA 1
ATOM 1228 C C . MET A 1 154 ? 2.305 -11.612 8.818 1.00 86.00 154 MET A C 1
ATOM 1230 O O . MET A 1 154 ? 2.638 -11.638 10.005 1.00 86.00 154 MET A O 1
ATOM 1234 N N . ALA A 1 155 ? 1.767 -10.524 8.262 1.00 84.88 155 ALA A N 1
ATOM 1235 C CA . ALA A 1 155 ? 1.436 -9.332 9.031 1.00 84.88 155 ALA A CA 1
ATOM 1236 C C . ALA A 1 155 ? 0.402 -9.652 10.121 1.00 84.88 155 ALA A C 1
ATOM 1238 O O . ALA A 1 155 ? -0.516 -10.440 9.912 1.00 84.88 155 ALA A O 1
ATOM 1239 N N . THR A 1 156 ? 0.503 -8.981 11.272 1.00 78.06 156 THR A N 1
ATOM 1240 C CA . THR A 1 156 ? -0.463 -9.122 12.382 1.00 78.06 156 THR A CA 1
ATOM 1241 C C . THR A 1 156 ? -1.903 -8.841 11.954 1.00 78.06 156 THR A C 1
ATOM 1243 O O . THR A 1 156 ? -2.847 -9.350 12.548 1.00 78.06 156 THR A O 1
ATOM 1246 N N . THR A 1 157 ? -2.077 -8.026 10.918 1.00 85.56 157 THR A N 1
ATOM 1247 C CA . THR A 1 157 ? -3.328 -7.855 10.186 1.00 85.56 157 THR A CA 1
ATOM 1248 C C . THR A 1 157 ? -3.025 -8.072 8.706 1.00 85.56 157 THR A C 1
ATOM 1250 O O . THR A 1 157 ? -2.208 -7.318 8.177 1.00 85.56 157 THR A O 1
ATOM 1253 N N . PRO A 1 158 ? -3.649 -9.049 8.020 1.00 91.25 158 PRO A N 1
ATOM 1254 C CA . PRO A 1 158 ? -3.363 -9.322 6.615 1.00 91.25 158 PRO A CA 1
ATOM 1255 C C . PRO A 1 158 ? -3.388 -8.058 5.745 1.00 91.25 158 PRO A C 1
ATOM 1257 O O . PRO A 1 158 ? -4.393 -7.336 5.704 1.00 91.25 158 PRO A O 1
ATOM 1260 N N . LEU A 1 159 ? -2.270 -7.782 5.069 1.00 97.06 159 LEU A N 1
ATOM 1261 C CA . LEU A 1 159 ? -2.017 -6.524 4.365 1.00 97.06 159 LEU A CA 1
ATOM 1262 C C . LEU A 1 159 ? -2.672 -6.522 2.981 1.00 97.06 159 LEU A C 1
ATOM 1264 O O . LEU A 1 159 ? -2.402 -7.365 2.128 1.00 97.06 159 LEU A O 1
ATOM 1268 N N . SER A 1 160 ? -3.521 -5.535 2.736 1.00 97.62 160 SER A N 1
ATOM 1269 C CA . SER A 1 160 ? -4.034 -5.205 1.409 1.00 97.62 160 SER A CA 1
ATOM 1270 C C . SER A 1 160 ? -2.907 -4.629 0.575 1.00 97.62 160 SER A C 1
ATOM 1272 O O . SER A 1 160 ? -2.151 -3.802 1.080 1.00 97.62 160 SER A O 1
ATOM 1274 N N . SER A 1 161 ? -2.801 -5.017 -0.690 1.00 98.06 161 SER A N 1
ATOM 1275 C CA . SER A 1 161 ? -1.686 -4.574 -1.527 1.00 98.06 161 SER A CA 1
ATOM 1276 C C . SER A 1 161 ? -2.078 -4.439 -2.988 1.00 98.06 161 SER A C 1
ATOM 1278 O O . SER A 1 161 ? -2.955 -5.159 -3.474 1.00 98.06 161 SER A O 1
ATOM 1280 N N . VAL A 1 162 ? -1.425 -3.516 -3.694 1.00 97.50 162 VAL A N 1
ATOM 1281 C CA . VAL A 1 162 ? -1.512 -3.438 -5.153 1.00 97.50 162 VAL A CA 1
ATOM 1282 C C . VAL A 1 162 ? -0.737 -4.595 -5.772 1.00 97.50 162 VAL A C 1
ATOM 1284 O O . VAL A 1 162 ? 0.480 -4.705 -5.607 1.00 97.50 162 VAL A O 1
ATOM 1287 N N . GLU A 1 163 ? -1.429 -5.403 -6.565 1.00 95.38 163 GLU A N 1
ATOM 1288 C CA . GLU A 1 163 ? -0.825 -6.458 -7.359 1.00 95.38 163 GLU A CA 1
ATOM 1289 C C . GLU A 1 163 ? -0.294 -5.895 -8.682 1.00 95.38 163 GLU A C 1
ATOM 1291 O O . GLU A 1 163 ? -1.028 -5.351 -9.515 1.00 95.38 163 GLU A O 1
ATOM 1296 N N . LEU A 1 164 ? 1.018 -6.011 -8.877 1.00 94.56 164 LEU A N 1
ATOM 1297 C CA . LEU A 1 164 ? 1.690 -5.576 -10.096 1.00 94.56 164 LEU A CA 1
ATOM 1298 C C . LEU A 1 164 ? 1.596 -6.655 -11.176 1.00 94.56 164 LEU A C 1
ATOM 1300 O O . LEU A 1 164 ? 1.740 -7.842 -10.900 1.00 94.56 164 LEU A O 1
ATOM 1304 N N . ASN A 1 165 ? 1.472 -6.250 -12.441 1.00 94.75 165 ASN A N 1
ATOM 1305 C CA . ASN A 1 165 ? 1.493 -7.195 -13.557 1.00 94.75 165 ASN A CA 1
ATOM 1306 C C . ASN A 1 165 ? 2.930 -7.509 -14.020 1.00 94.75 165 ASN A C 1
ATOM 1308 O O . ASN A 1 165 ? 3.336 -7.191 -15.143 1.00 94.75 165 ASN A O 1
ATOM 1312 N N . GLY A 1 166 ? 3.723 -8.120 -13.133 1.00 93.88 166 GLY A N 1
ATOM 1313 C CA . GLY A 1 166 ? 5.127 -8.461 -13.399 1.00 93.88 166 GLY A CA 1
ATOM 1314 C C . GLY A 1 166 ? 5.305 -9.377 -14.617 1.00 93.88 166 GLY A C 1
ATOM 1315 O O . GLY A 1 166 ? 6.229 -9.187 -15.409 1.00 93.88 166 GLY A O 1
ATOM 1316 N N . THR A 1 167 ? 4.371 -10.308 -14.827 1.00 95.19 167 THR A N 1
ATOM 1317 C CA . THR A 1 167 ? 4.358 -11.212 -15.988 1.00 95.19 167 THR A CA 1
ATOM 1318 C C . THR A 1 167 ? 4.229 -10.446 -17.303 1.00 95.19 167 THR A C 1
ATOM 1320 O O . THR A 1 167 ? 5.009 -10.678 -18.228 1.00 95.19 167 THR A O 1
ATOM 1323 N N . ALA A 1 168 ? 3.291 -9.496 -17.400 1.00 95.38 168 ALA A N 1
ATOM 1324 C CA . ALA A 1 168 ? 3.145 -8.687 -18.607 1.00 95.38 168 ALA A CA 1
ATOM 1325 C C . ALA A 1 168 ? 4.343 -7.755 -18.827 1.00 95.38 168 ALA A C 1
ATOM 1327 O O . ALA A 1 168 ? 4.767 -7.591 -19.969 1.00 95.38 168 ALA A O 1
ATOM 1328 N N . ILE A 1 169 ? 4.930 -7.194 -17.762 1.00 96.50 169 ILE A N 1
ATOM 1329 C CA . ILE A 1 169 ? 6.171 -6.407 -17.861 1.00 96.50 169 ILE A CA 1
ATOM 1330 C C . ILE A 1 169 ? 7.293 -7.256 -18.465 1.00 96.50 169 ILE A C 1
ATOM 1332 O O . ILE A 1 169 ? 7.920 -6.831 -19.433 1.00 96.50 169 ILE A O 1
ATOM 1336 N N . GLY A 1 170 ? 7.506 -8.473 -17.957 1.00 97.25 170 GLY A N 1
ATOM 1337 C CA . GLY A 1 170 ? 8.514 -9.394 -18.486 1.00 97.25 170 GLY A CA 1
ATOM 1338 C C . GLY A 1 170 ? 8.270 -9.762 -19.952 1.00 97.25 170 GLY A C 1
ATOM 1339 O O . GLY A 1 170 ? 9.200 -9.732 -20.758 1.00 97.25 170 GLY A O 1
ATOM 1340 N N . PH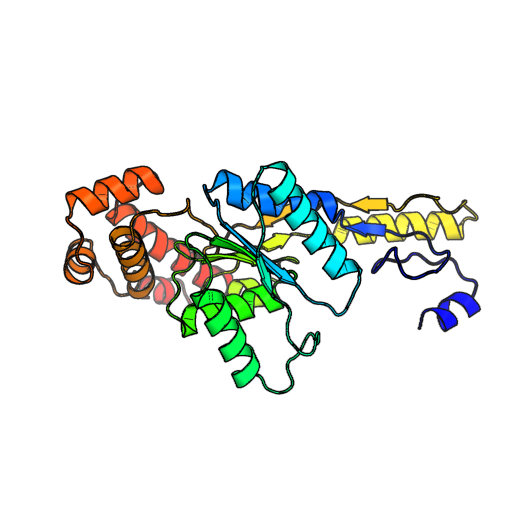E A 1 171 ? 7.017 -10.034 -20.326 1.00 97.94 171 PHE A N 1
ATOM 1341 C CA . PHE A 1 171 ? 6.653 -10.339 -21.711 1.00 97.94 171 PHE A CA 1
ATOM 1342 C C . PHE A 1 171 ? 6.926 -9.156 -22.651 1.00 97.94 171 PHE A C 1
ATOM 1344 O O . PHE A 1 171 ? 7.584 -9.318 -23.677 1.00 97.94 171 PHE A O 1
ATOM 1351 N N . ARG A 1 172 ? 6.493 -7.946 -22.274 1.00 97.75 172 ARG A N 1
ATOM 1352 C CA . ARG A 1 172 ? 6.733 -6.716 -23.047 1.00 97.75 172 ARG A CA 1
ATOM 1353 C C . ARG A 1 172 ? 8.215 -6.369 -23.146 1.00 97.75 172 ARG A C 1
ATOM 1355 O O . ARG A 1 172 ? 8.665 -5.894 -24.185 1.00 97.75 172 ARG A O 1
ATOM 1362 N N . ALA A 1 173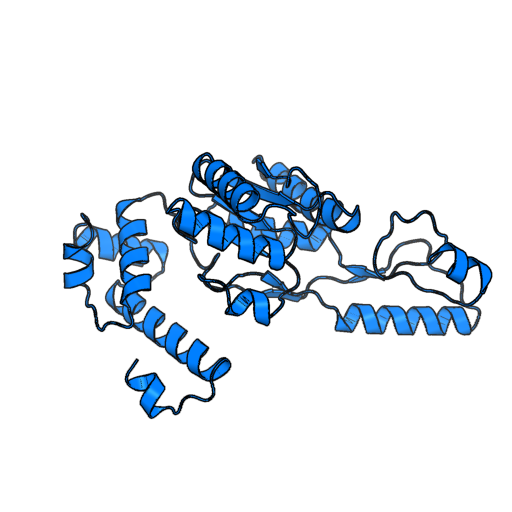 ? 8.982 -6.636 -22.093 1.00 97.38 173 ALA A N 1
ATOM 1363 C CA . ALA A 1 173 ? 10.426 -6.459 -22.096 1.00 97.38 173 ALA A CA 1
ATOM 1364 C C . ALA A 1 173 ? 11.121 -7.405 -23.082 1.00 97.38 173 ALA A C 1
ATOM 1366 O O . ALA A 1 173 ? 11.978 -6.965 -23.847 1.00 97.38 173 ALA A O 1
ATOM 1367 N N . ALA A 1 174 ? 10.736 -8.684 -23.093 1.00 98.06 174 ALA A N 1
ATOM 1368 C CA . ALA A 1 174 ? 11.283 -9.678 -24.013 1.00 98.06 174 ALA A CA 1
ATOM 1369 C C . ALA A 1 174 ? 10.916 -9.369 -25.474 1.00 98.06 174 ALA A C 1
ATOM 1371 O O . ALA A 1 174 ? 11.789 -9.398 -26.339 1.00 98.06 174 ALA A O 1
ATOM 1372 N N . GLU A 1 175 ? 9.658 -8.999 -25.729 1.00 97.88 175 GLU A N 1
ATOM 1373 C CA . GLU A 1 175 ? 9.171 -8.562 -27.044 1.00 97.88 175 GLU A CA 1
ATOM 1374 C C . GLU A 1 175 ? 9.964 -7.348 -27.559 1.00 97.88 175 GLU A C 1
ATOM 1376 O O . GLU A 1 175 ? 10.437 -7.329 -28.699 1.00 97.88 175 GLU A O 1
ATOM 1381 N N . LEU A 1 176 ? 10.188 -6.347 -26.699 1.00 97.44 176 LEU A N 1
ATOM 1382 C CA . LEU A 1 176 ? 10.988 -5.177 -27.049 1.00 97.44 176 LEU A CA 1
ATOM 1383 C C . LEU A 1 176 ? 12.458 -5.537 -27.296 1.00 97.44 176 LEU A C 1
ATOM 1385 O O . LEU A 1 176 ? 13.062 -5.038 -28.246 1.00 97.44 176 LEU A O 1
ATOM 1389 N N . LEU A 1 177 ? 13.042 -6.403 -26.468 1.00 97.62 177 LEU A N 1
ATOM 1390 C CA . LEU A 1 177 ? 14.424 -6.841 -26.630 1.00 97.62 177 LEU A CA 1
ATOM 1391 C C . LEU A 1 177 ? 14.624 -7.574 -27.962 1.00 97.62 177 LEU A C 1
ATOM 1393 O O . LEU A 1 177 ? 15.577 -7.272 -28.681 1.00 97.62 177 LEU A O 1
ATOM 1397 N N . GLU A 1 178 ? 13.712 -8.477 -28.324 1.00 98.06 178 GLU A N 1
ATOM 1398 C CA . GLU A 1 178 ? 13.735 -9.177 -29.609 1.00 98.06 178 GLU A CA 1
ATOM 1399 C C . GLU A 1 178 ? 13.674 -8.195 -30.788 1.00 98.06 178 GLU A C 1
ATOM 1401 O O . GLU A 1 178 ? 14.477 -8.289 -31.721 1.00 98.06 178 GLU A O 1
ATOM 1406 N N . HIS A 1 179 ? 12.767 -7.215 -30.734 1.00 96.94 179 HIS A N 1
ATOM 1407 C CA . HIS A 1 179 ? 12.660 -6.165 -31.752 1.00 96.94 179 HIS A CA 1
ATOM 1408 C C . HIS A 1 179 ? 13.977 -5.396 -31.923 1.00 96.94 179 HIS A C 1
ATOM 1410 O O . HIS A 1 179 ? 14.438 -5.197 -33.049 1.00 96.94 179 HIS A O 1
ATOM 1416 N N . LEU A 1 180 ? 14.631 -5.018 -30.820 1.00 96.38 180 LEU A N 1
ATOM 1417 C CA . LEU A 1 180 ? 15.930 -4.339 -30.855 1.00 96.38 180 LEU A CA 1
ATOM 1418 C C . LEU A 1 180 ? 17.042 -5.241 -31.413 1.00 96.38 180 LEU A C 1
ATOM 1420 O O . LEU A 1 180 ? 17.867 -4.779 -32.202 1.00 96.38 180 LEU A O 1
ATOM 1424 N N . MET A 1 181 ? 17.059 -6.529 -31.053 1.00 96.81 181 MET A N 1
ATOM 1425 C CA . MET A 1 181 ? 18.025 -7.510 -31.569 1.00 96.81 181 MET A CA 1
ATOM 1426 C C . MET A 1 181 ? 17.900 -7.722 -33.081 1.00 96.81 181 MET A C 1
ATOM 1428 O O . M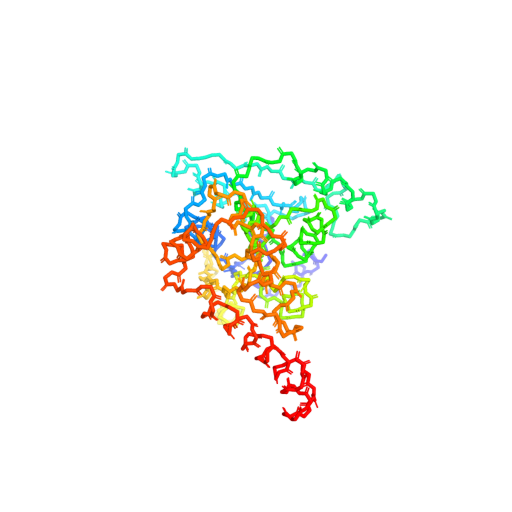ET A 1 181 ? 18.900 -7.976 -33.749 1.00 96.81 181 MET A O 1
ATOM 1432 N N . ARG A 1 182 ? 16.696 -7.556 -33.637 1.00 97.38 182 ARG A N 1
ATOM 1433 C CA . ARG A 1 182 ? 16.435 -7.598 -35.085 1.00 97.38 182 ARG A CA 1
ATOM 1434 C C . ARG A 1 182 ? 16.760 -6.280 -35.809 1.00 97.38 182 ARG A C 1
ATOM 1436 O O . ARG A 1 182 ? 16.480 -6.156 -36.997 1.00 97.38 182 ARG A O 1
ATOM 1443 N N . GLY A 1 183 ? 17.347 -5.297 -35.122 1.00 95.06 183 GLY A N 1
ATOM 1444 C CA . GLY A 1 183 ? 17.690 -3.985 -35.687 1.00 95.06 183 GLY A CA 1
ATOM 1445 C C . GLY A 1 183 ? 16.533 -2.981 -35.688 1.00 95.06 183 GLY A C 1
ATOM 1446 O O . GLY A 1 183 ? 16.607 -1.947 -36.357 1.00 95.06 183 GLY A O 1
ATOM 1447 N N . GLY A 1 184 ? 15.461 -3.269 -34.950 1.00 94.56 184 GLY A N 1
ATOM 1448 C CA . GLY A 1 184 ? 14.344 -2.360 -34.750 1.00 94.56 184 GLY A CA 1
ATOM 1449 C C . GLY A 1 184 ? 14.751 -1.070 -34.031 1.00 94.56 184 GLY A C 1
ATOM 1450 O O . GLY A 1 184 ? 15.691 -1.031 -33.236 1.00 94.56 184 GLY A O 1
ATOM 1451 N N . LYS A 1 185 ? 14.029 0.022 -34.305 1.00 92.88 185 LYS A N 1
ATOM 1452 C CA . LYS A 1 185 ? 14.258 1.306 -33.627 1.00 92.88 185 LYS A CA 1
ATOM 1453 C C . LYS A 1 185 ? 13.715 1.268 -32.200 1.00 92.88 185 LYS A C 1
ATOM 1455 O O . LYS A 1 185 ? 12.611 0.772 -31.980 1.00 92.88 185 LYS A O 1
ATOM 1460 N N . SER A 1 186 ? 14.465 1.864 -31.273 1.00 90.31 186 SER A N 1
ATOM 1461 C CA . SER A 1 186 ? 14.023 2.063 -29.891 1.00 90.31 186 SER A CA 1
ATOM 1462 C C . SER A 1 186 ? 12.791 2.973 -29.833 1.00 90.31 186 SER A C 1
ATOM 1464 O O . SER A 1 186 ? 12.785 4.009 -30.511 1.00 90.31 186 SER A O 1
ATOM 1466 N N . PRO A 1 187 ? 11.773 2.640 -29.019 1.00 90.62 187 PRO A N 1
ATOM 1467 C CA . PRO A 1 187 ? 10.686 3.561 -28.729 1.00 90.62 187 PRO A CA 1
ATOM 1468 C C . PRO A 1 187 ? 11.226 4.815 -28.031 1.00 90.62 187 PRO A C 1
ATOM 1470 O O . PRO A 1 187 ? 12.259 4.773 -27.356 1.00 90.62 187 PRO A O 1
ATOM 1473 N N . LYS A 1 188 ? 10.535 5.939 -28.249 1.00 86.44 188 LYS A N 1
ATOM 1474 C CA . LYS A 1 188 ? 10.849 7.225 -27.608 1.00 86.44 188 LYS A CA 1
ATOM 1475 C C . LYS A 1 188 ? 10.214 7.347 -26.228 1.00 86.44 188 LYS A C 1
ATOM 1477 O O . LYS A 1 188 ? 10.826 7.914 -25.334 1.00 86.44 188 LYS A O 1
ATOM 1482 N N . GLU A 1 189 ? 9.009 6.804 -26.091 1.00 88.94 189 GLU A N 1
ATOM 1483 C CA . GLU A 1 189 ? 8.236 6.822 -24.856 1.00 88.94 189 GLU A CA 1
ATOM 1484 C C . GLU A 1 189 ? 8.383 5.494 -24.102 1.00 88.94 189 GLU A C 1
ATOM 1486 O O . GLU A 1 189 ? 8.582 4.448 -24.735 1.00 88.94 189 GLU A O 1
ATOM 1491 N N . PRO A 1 190 ? 8.279 5.513 -22.764 1.00 90.50 190 PRO A N 1
ATOM 1492 C CA . PRO A 1 190 ? 8.253 4.301 -21.959 1.00 90.50 190 PRO A CA 1
ATOM 1493 C C . PRO A 1 190 ? 7.005 3.458 -22.254 1.00 90.50 190 PRO A C 1
ATOM 1495 O O . PRO A 1 190 ? 5.910 3.985 -22.445 1.00 90.50 190 PRO A O 1
ATOM 1498 N N . ILE A 1 191 ? 7.158 2.133 -22.227 1.00 93.69 191 ILE A N 1
ATOM 1499 C CA . ILE A 1 191 ? 6.031 1.197 -22.277 1.00 93.69 191 ILE A CA 1
ATOM 1500 C C . ILE A 1 191 ? 5.591 0.939 -20.837 1.00 93.69 191 ILE A C 1
ATOM 1502 O O . ILE A 1 191 ? 6.302 0.297 -20.063 1.00 93.69 191 ILE A O 1
ATOM 1506 N N . LEU A 1 192 ? 4.424 1.458 -20.467 1.00 93.62 192 LEU A N 1
ATOM 1507 C CA . LEU A 1 192 ? 3.877 1.304 -19.123 1.00 93.62 192 LEU A CA 1
ATOM 1508 C C . LEU A 1 192 ? 2.797 0.223 -19.108 1.00 93.62 192 LEU A C 1
ATOM 1510 O O . LEU A 1 192 ? 1.954 0.157 -20.000 1.00 93.62 192 LEU A O 1
ATOM 1514 N N . VAL A 1 193 ? 2.844 -0.629 -18.091 1.00 95.06 193 VAL A N 1
ATOM 1515 C CA . VAL A 1 193 ? 1.905 -1.728 -17.867 1.00 95.06 193 VAL A CA 1
ATOM 1516 C C . VAL A 1 193 ? 1.055 -1.408 -16.645 1.00 95.06 193 VAL A C 1
ATOM 1518 O O . VAL A 1 193 ? 1.579 -1.045 -15.591 1.00 95.06 193 VAL A O 1
ATOM 1521 N N . GLU A 1 194 ? -0.258 -1.550 -16.791 1.00 94.06 194 GLU A N 1
ATOM 1522 C CA . GLU A 1 194 ? -1.213 -1.329 -15.706 1.00 94.06 194 GLU A CA 1
ATOM 1523 C C . GLU A 1 194 ? -1.047 -2.364 -14.576 1.00 94.06 194 GLU A C 1
ATOM 1525 O O . GLU A 1 194 ? -0.758 -3.537 -14.854 1.00 94.06 194 GLU A O 1
ATOM 1530 N N . PRO A 1 195 ? -1.230 -1.966 -13.302 1.00 94.00 195 PRO A N 1
ATOM 1531 C CA . PRO A 1 195 ? -1.360 -2.929 -12.213 1.00 94.00 195 PRO A CA 1
ATOM 1532 C C . PRO A 1 195 ? -2.614 -3.800 -12.409 1.00 94.00 195 PRO A C 1
ATOM 1534 O O . PRO A 1 195 ? -3.566 -3.393 -13.073 1.00 94.00 195 PRO A O 1
ATOM 1537 N N . LEU A 1 196 ? -2.623 -5.001 -11.824 1.00 89.69 196 LEU A N 1
ATOM 1538 C CA . LEU A 1 196 ? -3.768 -5.917 -11.901 1.00 89.69 196 LEU A CA 1
ATOM 1539 C C . LEU A 1 196 ? -4.942 -5.454 -11.031 1.00 89.69 196 LEU A C 1
ATOM 1541 O O . LEU A 1 196 ? -6.095 -5.711 -11.368 1.00 89.69 196 LEU A O 1
ATOM 1545 N N . GLY A 1 197 ? -4.657 -4.756 -9.932 1.00 91.06 197 GLY A N 1
ATOM 1546 C CA . GLY A 1 197 ? -5.668 -4.263 -9.002 1.00 91.06 197 GLY A CA 1
ATOM 1547 C C . GLY A 1 197 ? -5.146 -4.200 -7.570 1.00 91.06 197 GLY A C 1
ATOM 1548 O O . GLY A 1 197 ? -3.953 -4.379 -7.330 1.00 91.06 197 GLY A O 1
ATOM 1549 N N . ILE A 1 198 ? -6.044 -3.949 -6.615 1.00 92.12 198 ILE A N 1
ATOM 1550 C CA . ILE A 1 198 ? -5.758 -4.113 -5.184 1.00 92.12 198 ILE A CA 1
ATOM 1551 C C . ILE A 1 198 ? -6.325 -5.452 -4.732 1.00 92.12 198 ILE A C 1
ATOM 1553 O O . ILE A 1 198 ? -7.536 -5.676 -4.781 1.00 92.12 198 ILE A O 1
ATOM 1557 N N . VAL A 1 199 ? -5.452 -6.311 -4.217 1.00 91.62 199 VAL A N 1
ATOM 1558 C CA . VAL A 1 199 ? -5.865 -7.473 -3.436 1.00 91.62 199 VAL A CA 1
ATOM 1559 C C . VAL A 1 199 ? -6.250 -6.957 -2.057 1.00 91.62 199 VAL A C 1
ATOM 1561 O O . VAL A 1 199 ? -5.397 -6.651 -1.220 1.00 91.62 199 VAL A O 1
ATOM 1564 N N . THR A 1 200 ? -7.554 -6.780 -1.853 1.00 87.75 200 THR A N 1
ATOM 1565 C CA . THR A 1 200 ? -8.096 -6.267 -0.591 1.00 87.75 200 THR A CA 1
ATOM 1566 C C . THR A 1 200 ? -8.016 -7.357 0.472 1.00 87.75 200 THR A C 1
ATOM 1568 O O . THR A 1 200 ? -8.516 -8.462 0.276 1.00 87.75 200 THR A O 1
ATOM 1571 N N . ARG A 1 201 ? -7.396 -7.029 1.604 1.00 88.69 201 ARG A N 1
ATOM 1572 C CA . ARG A 1 201 ? -7.322 -7.857 2.811 1.00 88.69 201 ARG A CA 1
ATOM 1573 C C . ARG A 1 201 ? -7.746 -7.031 4.027 1.00 88.69 201 ARG A C 1
ATOM 1575 O O . ARG A 1 201 ? -8.153 -5.876 3.907 1.00 88.69 201 ARG A O 1
ATOM 1582 N N . MET A 1 202 ? -7.617 -7.604 5.219 1.00 84.56 202 MET A N 1
ATOM 1583 C CA . MET A 1 202 ? -8.098 -6.999 6.463 1.00 84.56 202 MET A CA 1
ATOM 1584 C C . MET A 1 202 ? -7.572 -5.585 6.721 1.00 84.56 202 MET A C 1
ATOM 1586 O O . MET A 1 202 ? -8.317 -4.769 7.247 1.00 84.56 202 MET A O 1
ATOM 1590 N N . SER A 1 203 ? -6.345 -5.250 6.312 1.00 93.69 203 SER A N 1
ATOM 1591 C CA . SER A 1 203 ? -5.767 -3.929 6.585 1.00 93.69 203 SER A CA 1
ATOM 1592 C C . SER A 1 203 ? -6.463 -2.756 5.888 1.00 93.69 203 SER A C 1
ATOM 1594 O O . SER A 1 203 ? -6.111 -1.614 6.159 1.00 93.69 203 SER A O 1
ATOM 1596 N N . SER A 1 204 ? -7.419 -2.993 4.984 1.00 90.00 204 SER A N 1
ATOM 1597 C CA . SER A 1 204 ? -8.216 -1.929 4.358 1.00 90.00 204 SER A CA 1
ATOM 1598 C C . SER A 1 204 ? -9.659 -2.350 4.029 1.00 90.00 204 SER A C 1
ATOM 1600 O O . SER A 1 204 ? -10.364 -1.654 3.297 1.00 90.00 204 SER A O 1
ATOM 1602 N N . ASP A 1 205 ? -10.116 -3.486 4.566 1.00 81.38 205 ASP A N 1
ATOM 1603 C CA . ASP A 1 205 ? -11.446 -4.070 4.322 1.00 81.38 205 ASP A CA 1
ATOM 1604 C C . ASP A 1 205 ? -12.530 -3.421 5.210 1.00 81.38 205 ASP A C 1
ATOM 1606 O O . ASP A 1 205 ? -13.222 -4.101 5.970 1.00 81.38 205 ASP A O 1
ATOM 1610 N N . ILE A 1 206 ? -12.649 -2.084 5.174 1.00 70.44 206 ILE A N 1
ATOM 1611 C CA . ILE A 1 206 ? -13.723 -1.358 5.870 1.00 70.44 206 ILE A CA 1
ATOM 1612 C C . ILE A 1 206 ? -14.046 0.004 5.252 1.00 70.44 206 ILE A C 1
ATOM 1614 O O . ILE A 1 206 ? -13.217 0.605 4.574 1.00 70.44 206 ILE A O 1
ATOM 1618 N N . VAL A 1 207 ? -15.244 0.505 5.557 1.00 60.44 207 VAL A N 1
ATOM 1619 C CA . VAL A 1 207 ? -15.618 1.918 5.414 1.00 60.44 207 VAL A CA 1
ATOM 1620 C C . VAL A 1 207 ? -15.172 2.669 6.678 1.00 60.44 207 VAL A C 1
ATOM 1622 O O . VAL A 1 207 ? -15.405 2.186 7.782 1.00 60.44 207 VAL A O 1
ATOM 1625 N N . ALA A 1 208 ? -14.521 3.822 6.535 1.00 56.72 208 ALA A N 1
ATOM 1626 C CA . ALA A 1 208 ? -14.013 4.644 7.631 1.00 56.72 208 ALA A CA 1
ATOM 1627 C C . ALA A 1 208 ? -15.088 4.905 8.709 1.00 56.72 208 ALA A C 1
ATOM 1629 O O . ALA A 1 208 ? -16.234 5.232 8.385 1.00 56.72 208 ALA A O 1
ATOM 1630 N N . LEU A 1 209 ? -14.723 4.731 9.986 1.00 61.44 209 LEU A N 1
ATOM 1631 C CA . LEU A 1 209 ? -15.644 4.823 11.121 1.00 61.44 209 LEU A CA 1
ATOM 1632 C C . LEU A 1 209 ? -15.502 6.135 11.892 1.00 61.44 209 LEU A C 1
ATOM 1634 O O . LEU A 1 209 ? -14.421 6.459 12.369 1.00 61.44 209 LEU A O 1
ATOM 1638 N N . ASP A 1 210 ? -16.629 6.817 12.105 1.00 62.28 210 ASP A N 1
ATOM 1639 C CA . ASP A 1 210 ? -16.723 8.001 12.976 1.00 62.28 210 ASP A CA 1
ATOM 1640 C C . ASP A 1 210 ? -17.066 7.647 14.443 1.00 62.28 210 ASP A C 1
ATOM 1642 O O . ASP A 1 210 ? -17.150 8.535 15.289 1.00 62.28 210 ASP A O 1
ATOM 1646 N N . ASP A 1 211 ? -17.310 6.366 14.753 1.00 75.44 211 ASP A N 1
ATOM 1647 C CA . ASP A 1 211 ? -17.773 5.882 16.064 1.00 75.44 211 ASP A CA 1
ATOM 1648 C C . ASP A 1 211 ? -16.681 5.032 16.761 1.00 75.44 211 ASP A C 1
ATOM 1650 O O . ASP A 1 211 ? -16.475 3.870 16.384 1.00 75.44 211 ASP A O 1
ATOM 1654 N N . PRO A 1 212 ? -15.982 5.581 17.780 1.00 74.88 212 PRO A N 1
ATOM 1655 C CA . PRO A 1 212 ? -14.924 4.875 18.506 1.00 74.88 212 PRO A CA 1
ATOM 1656 C C . PRO A 1 212 ? -15.407 3.625 19.251 1.00 74.88 212 PRO A C 1
ATOM 1658 O O . PRO A 1 212 ? -14.663 2.655 19.389 1.00 74.88 212 PRO A O 1
ATOM 1661 N N . GLU A 1 213 ? -16.646 3.620 19.746 1.00 83.12 213 GLU A N 1
ATOM 1662 C CA . GLU A 1 213 ? -17.211 2.476 20.467 1.00 83.12 213 GLU A CA 1
ATOM 1663 C C . GLU A 1 213 ? -17.466 1.321 19.497 1.00 83.12 213 GLU A C 1
ATOM 1665 O O . GLU A 1 213 ? -17.165 0.163 19.793 1.00 83.12 213 GLU A O 1
ATOM 1670 N N . LEU A 1 214 ? -17.953 1.639 18.297 1.00 82.56 214 LEU A N 1
ATOM 1671 C CA . LEU A 1 214 ? -18.151 0.664 17.232 1.00 82.56 214 LEU A CA 1
ATOM 1672 C C . LEU A 1 214 ? -16.825 0.081 16.725 1.00 82.56 214 LEU A C 1
ATOM 1674 O O . LEU A 1 214 ? -16.740 -1.125 16.489 1.00 82.56 214 LEU A O 1
ATOM 1678 N N . ALA A 1 215 ? -15.789 0.915 16.600 1.00 77.75 215 ALA A N 1
ATOM 1679 C CA . ALA A 1 215 ? -14.451 0.473 16.216 1.00 77.75 215 ALA A CA 1
ATOM 1680 C C . ALA A 1 215 ? -13.840 -0.480 17.258 1.00 77.75 215 ALA A C 1
ATOM 1682 O O . ALA A 1 215 ? -13.357 -1.558 16.908 1.00 77.75 215 ALA A O 1
ATOM 1683 N N . ASN A 1 216 ? -13.951 -0.142 18.547 1.00 81.62 216 ASN A N 1
ATOM 1684 C CA . ASN A 1 216 ? -13.518 -1.015 19.641 1.00 81.62 216 ASN A CA 1
ATOM 1685 C C . ASN A 1 216 ? -14.281 -2.348 19.660 1.00 81.62 216 ASN A C 1
ATOM 1687 O O . ASN A 1 216 ? -13.696 -3.396 19.930 1.00 81.62 216 ASN A O 1
ATOM 1691 N N . ALA A 1 217 ? -15.579 -2.336 19.345 1.00 88.25 217 ALA A N 1
ATOM 1692 C CA . ALA A 1 217 ? -16.363 -3.563 19.246 1.00 88.25 217 ALA A CA 1
ATOM 1693 C C . ALA A 1 217 ? -15.867 -4.468 18.111 1.00 88.25 217 ALA A C 1
ATOM 1695 O O . ALA A 1 217 ? -15.704 -5.668 18.324 1.00 88.25 217 ALA A O 1
ATOM 1696 N N . LEU A 1 218 ? -15.576 -3.907 16.934 1.00 81.81 218 LEU A N 1
ATOM 1697 C CA . LEU A 1 218 ? -15.014 -4.664 15.811 1.00 81.81 218 LEU A CA 1
ATOM 1698 C C . LEU A 1 218 ? -13.624 -5.226 16.122 1.00 81.81 218 LEU A C 1
ATOM 1700 O O . LEU A 1 218 ? -13.345 -6.367 15.756 1.00 81.81 218 LEU A O 1
ATOM 1704 N N . LEU A 1 219 ? -12.783 -4.480 16.843 1.00 77.06 219 LEU A N 1
ATOM 1705 C CA . LEU A 1 219 ? -11.502 -4.986 17.335 1.00 77.06 219 LEU A CA 1
ATOM 1706 C C . LEU A 1 219 ? -11.655 -6.186 18.247 1.00 77.06 219 LEU A C 1
ATOM 1708 O O . LEU A 1 219 ? -11.054 -7.227 17.998 1.00 77.06 219 LEU A O 1
ATOM 1712 N N . TYR A 1 220 ? -12.474 -6.040 19.286 1.00 87.25 220 TYR A N 1
ATOM 1713 C CA . TYR A 1 220 ? -12.703 -7.113 20.238 1.00 87.25 220 TYR A CA 1
ATOM 1714 C C . TYR A 1 220 ? -13.238 -8.358 19.520 1.00 87.25 220 TYR A C 1
ATOM 1716 O O . TYR A 1 220 ? -12.787 -9.477 19.754 1.00 87.25 220 TYR A O 1
ATOM 1724 N N . MET A 1 221 ? -14.156 -8.160 18.569 1.00 89.50 221 MET A N 1
ATOM 1725 C CA . MET A 1 221 ? -14.654 -9.240 17.723 1.00 89.50 221 MET A CA 1
ATOM 1726 C C . MET A 1 221 ? -13.538 -9.905 16.914 1.00 89.50 221 MET A C 1
ATOM 1728 O O . MET A 1 221 ? -13.578 -11.117 16.767 1.00 89.50 221 MET A O 1
ATOM 1732 N N . ARG A 1 222 ? -12.552 -9.166 16.398 1.00 78.81 222 ARG A N 1
ATOM 1733 C CA . ARG A 1 222 ? -11.425 -9.727 15.633 1.00 78.81 222 ARG A CA 1
ATOM 1734 C C . ARG A 1 222 ? -10.440 -10.498 16.485 1.00 78.81 222 ARG A C 1
ATOM 1736 O O . ARG A 1 222 ? -10.069 -11.602 16.105 1.00 78.81 222 ARG A O 1
ATOM 1743 N N . GLU A 1 223 ? -10.018 -9.911 17.597 1.00 81.94 223 GLU A N 1
ATOM 1744 C CA . GLU A 1 223 ? -8.998 -10.493 18.467 1.00 81.94 223 GLU A CA 1
ATOM 1745 C C . GLU A 1 223 ? -9.481 -11.814 19.067 1.00 81.94 223 GLU A C 1
ATOM 1747 O O . GLU A 1 223 ? -8.751 -12.800 19.075 1.00 81.94 223 GLU A O 1
ATOM 1752 N N . TYR A 1 224 ? -10.756 -11.861 19.458 1.00 90.00 224 TYR A N 1
ATOM 1753 C CA . TYR A 1 224 ? -11.314 -12.984 20.200 1.00 90.00 224 TYR A CA 1
ATOM 1754 C C . TYR A 1 224 ? -12.304 -13.834 19.391 1.00 90.00 224 TYR A C 1
ATOM 1756 O O . TYR A 1 224 ? -12.863 -14.784 19.936 1.00 90.00 224 TYR A O 1
ATOM 1764 N N . ALA A 1 225 ? -12.532 -13.553 18.095 1.00 87.88 225 ALA A N 1
ATOM 1765 C CA . ALA A 1 225 ? -13.493 -14.295 17.260 1.00 87.88 225 ALA A CA 1
ATOM 1766 C C . ALA A 1 225 ? -13.302 -15.811 17.356 1.00 87.88 225 ALA A C 1
ATOM 1768 O O . ALA A 1 225 ? -14.282 -16.545 17.466 1.00 87.88 225 ALA A O 1
ATOM 1769 N N . CYS A 1 226 ? -12.054 -16.273 17.333 1.00 86.88 226 CYS A N 1
ATOM 1770 C CA . CYS A 1 226 ? -11.709 -17.693 17.339 1.00 86.88 226 CYS A CA 1
ATOM 1771 C C . CYS A 1 226 ? -11.764 -18.322 18.747 1.00 86.88 226 CYS A C 1
ATOM 1773 O O . CYS A 1 226 ? -11.819 -19.534 18.887 1.00 86.88 226 CYS A O 1
ATOM 1775 N N . GLU A 1 227 ? -11.898 -17.518 19.806 1.00 90.06 227 GLU A N 1
ATOM 1776 C CA . GLU A 1 227 ? -12.018 -17.997 21.194 1.00 90.06 227 GLU A CA 1
ATOM 1777 C C . GLU A 1 227 ? -13.459 -18.360 21.594 1.00 90.06 227 GLU A C 1
ATOM 1779 O O . GLU A 1 227 ? -13.776 -18.563 22.765 1.00 90.06 227 GLU A O 1
ATOM 1784 N N . GLY A 1 228 ? -14.372 -18.439 20.623 1.00 86.31 228 GLY A N 1
ATOM 1785 C CA . GLY A 1 228 ? -15.754 -18.851 20.871 1.00 86.31 228 GLY A CA 1
ATOM 1786 C C . GLY A 1 228 ? -16.651 -17.762 21.465 1.00 86.31 228 GLY A C 1
ATOM 1787 O O . GLY A 1 228 ? -17.747 -18.081 21.925 1.00 86.31 228 GLY A O 1
ATOM 1788 N N . ILE A 1 229 ? -16.243 -16.491 21.412 1.00 93.00 229 ILE A N 1
ATOM 1789 C CA . ILE A 1 229 ? -17.055 -15.374 21.913 1.00 93.00 229 ILE A CA 1
ATOM 1790 C C . ILE A 1 229 ? -18.388 -15.232 21.164 1.00 93.00 229 ILE A C 1
ATOM 1792 O O . ILE A 1 229 ? -18.511 -15.548 19.972 1.00 93.00 229 ILE A O 1
ATOM 1796 N N . GLY A 1 230 ? -19.392 -14.704 21.862 1.00 92.94 230 GLY A N 1
ATOM 1797 C CA . GLY A 1 230 ? -20.664 -14.282 21.290 1.00 92.94 230 GLY A CA 1
ATOM 1798 C C . GLY A 1 230 ? -20.887 -12.772 21.391 1.00 92.94 230 GLY A C 1
ATOM 1799 O O . GLY A 1 230 ? -20.163 -12.039 22.059 1.00 92.94 230 GLY A O 1
ATOM 1800 N N . VAL A 1 231 ? -21.974 -12.295 20.777 1.00 92.62 231 VAL A N 1
ATOM 1801 C CA . VAL A 1 231 ? -22.405 -10.885 20.877 1.00 92.62 231 VAL A CA 1
ATOM 1802 C C . VAL A 1 231 ? -22.520 -10.388 22.334 1.00 92.62 231 VAL A C 1
ATOM 1804 O O . VAL A 1 231 ? -22.137 -9.248 22.584 1.00 92.62 231 VAL A O 1
ATOM 1807 N N . PRO A 1 232 ? -23.011 -11.176 23.319 1.00 94.12 232 PRO A N 1
ATOM 1808 C CA . PRO A 1 232 ? -23.026 -10.738 24.716 1.00 94.12 232 PRO A CA 1
ATOM 1809 C C . PRO A 1 232 ? -21.644 -10.418 25.293 1.00 94.12 232 PRO A C 1
ATOM 1811 O O . PRO A 1 232 ? -21.558 -9.551 26.155 1.00 94.12 232 PRO A O 1
ATOM 1814 N N . ASP A 1 233 ? -20.589 -11.091 24.839 1.00 94.69 233 ASP A N 1
ATOM 1815 C CA . ASP A 1 233 ? -19.227 -10.879 25.338 1.00 94.69 233 ASP A CA 1
ATOM 1816 C C . ASP A 1 233 ? -18.645 -9.580 24.777 1.00 94.69 233 ASP A C 1
ATOM 1818 O O . ASP A 1 233 ? -18.100 -8.777 25.530 1.00 94.69 233 ASP A O 1
ATOM 1822 N N . VAL A 1 234 ? -18.915 -9.287 23.499 1.00 92.94 234 VAL A N 1
ATOM 1823 C CA . VAL A 1 234 ? -18.592 -7.991 22.873 1.00 92.94 234 VAL A CA 1
ATOM 1824 C C . VAL A 1 234 ? -19.237 -6.831 23.641 1.00 92.94 234 VAL A C 1
ATOM 1826 O O . VAL A 1 234 ? -18.582 -5.839 23.943 1.00 92.94 234 VAL A O 1
ATOM 1829 N N . LEU A 1 235 ? -20.514 -6.974 24.014 1.00 93.50 235 LEU A N 1
ATOM 1830 C CA . LEU A 1 235 ? -21.260 -5.954 24.766 1.00 93.50 235 LEU A CA 1
ATOM 1831 C C . LEU A 1 235 ? -20.788 -5.789 26.220 1.00 93.50 235 LEU A C 1
ATOM 1833 O O . LEU A 1 235 ? -21.099 -4.779 26.844 1.00 93.50 235 LEU A O 1
ATOM 1837 N N . LYS A 1 236 ? -20.091 -6.782 26.786 1.00 92.00 236 LYS A N 1
ATOM 1838 C CA . LYS A 1 236 ? -19.455 -6.668 28.108 1.00 92.00 236 LYS A CA 1
ATOM 1839 C C . LYS A 1 236 ? -18.084 -6.009 28.016 1.00 92.00 236 LYS A C 1
ATOM 1841 O O . LYS A 1 236 ? -17.698 -5.302 28.940 1.00 92.00 236 LYS A O 1
ATOM 1846 N N . ALA A 1 237 ? -17.355 -6.279 26.937 1.00 89.00 237 ALA A N 1
ATOM 1847 C CA . ALA A 1 237 ? -16.008 -5.770 26.728 1.00 89.00 237 ALA A CA 1
ATOM 1848 C C . ALA A 1 237 ? -15.988 -4.307 26.270 1.00 89.00 237 ALA A C 1
ATOM 1850 O O . ALA A 1 237 ? -15.040 -3.586 26.569 1.00 89.00 237 ALA A O 1
ATOM 1851 N N . VAL A 1 238 ? -17.030 -3.860 25.564 1.00 88.75 238 VAL A N 1
ATOM 1852 C CA . VAL A 1 238 ? -17.095 -2.523 24.967 1.00 88.75 238 VAL A CA 1
ATOM 1853 C C . VAL A 1 238 ? -18.354 -1.797 25.421 1.00 88.75 238 VAL A C 1
ATOM 1855 O O . VAL A 1 238 ? -19.437 -2.378 25.455 1.00 88.75 238 VAL A O 1
ATOM 1858 N N . ALA A 1 239 ? -18.222 -0.510 25.747 1.00 86.12 239 ALA A N 1
ATOM 1859 C CA . ALA A 1 239 ? -19.293 0.339 26.271 1.00 86.12 239 ALA A CA 1
ATOM 1860 C C . ALA A 1 239 ? -20.317 0.774 25.199 1.00 86.12 239 ALA A C 1
ATOM 1862 O O . ALA A 1 239 ? -20.671 1.942 25.116 1.00 86.12 239 ALA A O 1
ATOM 1863 N N . ILE A 1 240 ? -20.811 -0.164 24.387 1.00 88.81 240 ILE A N 1
ATOM 1864 C CA . ILE A 1 240 ? -21.788 0.080 23.324 1.00 88.81 240 ILE A CA 1
ATOM 1865 C C . ILE A 1 240 ? -23.104 -0.647 23.612 1.00 88.81 240 ILE A C 1
ATOM 1867 O O . ILE A 1 240 ? -23.135 -1.798 24.049 1.00 88.81 240 ILE A O 1
ATOM 1871 N N . SER A 1 241 ? -24.235 0.009 23.340 1.00 91.56 241 SER A N 1
ATOM 1872 C CA . SER A 1 241 ? -25.538 -0.653 23.453 1.00 91.56 241 SER A CA 1
ATOM 1873 C C . SER A 1 241 ? -25.732 -1.691 22.338 1.00 91.56 241 SER A C 1
ATOM 1875 O O . SER A 1 241 ? -25.266 -1.510 21.212 1.00 91.56 241 SER A O 1
ATOM 1877 N N . ARG A 1 242 ? -26.503 -2.756 22.602 1.00 92.88 242 ARG A N 1
ATOM 1878 C CA . ARG A 1 242 ? -26.823 -3.780 21.587 1.00 92.88 242 ARG A CA 1
ATOM 1879 C C . ARG A 1 242 ? -27.421 -3.182 20.311 1.00 92.88 242 ARG A C 1
ATOM 1881 O O . ARG A 1 242 ? -27.039 -3.573 19.213 1.00 92.88 242 ARG A O 1
ATOM 1888 N N . SER A 1 243 ? -28.363 -2.254 20.452 1.00 89.62 243 SER A N 1
ATOM 1889 C CA . SER A 1 243 ? -29.052 -1.644 19.313 1.00 89.62 243 SER A CA 1
ATOM 1890 C C . SER A 1 243 ? -28.142 -0.697 18.530 1.00 89.62 243 SER A C 1
ATOM 1892 O O . SER A 1 243 ? -28.268 -0.624 17.307 1.00 89.62 243 SER A O 1
ATOM 1894 N N . SER A 1 244 ? -27.214 -0.009 19.204 1.00 88.56 244 SER A N 1
ATOM 1895 C CA . SER A 1 244 ? -26.161 0.781 18.556 1.00 88.56 244 SER A CA 1
ATOM 1896 C C . SER A 1 244 ? -25.206 -0.117 17.775 1.00 88.56 244 SER A C 1
ATOM 1898 O O . SER A 1 244 ? -24.977 0.145 16.599 1.00 88.56 244 SER A O 1
ATOM 1900 N N . LEU A 1 245 ? -24.738 -1.217 18.375 1.00 91.12 245 LEU A N 1
ATOM 1901 C CA . LEU A 1 245 ? -23.844 -2.180 17.729 1.00 91.12 245 LEU A CA 1
ATOM 1902 C C . LEU A 1 245 ? -24.486 -2.801 16.481 1.00 91.12 245 LEU A C 1
ATOM 1904 O O . LEU A 1 245 ? -23.890 -2.805 15.408 1.00 91.12 245 LEU A O 1
ATOM 1908 N N . GLU A 1 246 ? -25.726 -3.286 16.591 1.00 91.31 246 GLU A N 1
ATOM 1909 C CA . GLU A 1 246 ? -26.443 -3.870 15.453 1.00 91.31 246 GLU A CA 1
ATOM 1910 C C . GLU A 1 246 ? -26.675 -2.860 14.332 1.00 91.31 246 GLU A C 1
ATOM 1912 O O . GLU A 1 246 ? -26.445 -3.169 13.163 1.00 91.31 246 GLU A O 1
ATOM 1917 N N . ARG A 1 247 ? -27.122 -1.647 14.671 1.00 87.50 247 ARG A N 1
ATOM 1918 C CA . ARG A 1 247 ? -27.369 -0.593 13.682 1.00 87.50 247 ARG A CA 1
ATOM 1919 C C . ARG A 1 247 ? -26.070 -0.138 13.027 1.00 87.50 247 ARG A C 1
ATOM 1921 O O . ARG A 1 247 ? -26.049 0.041 11.813 1.00 87.50 247 ARG A O 1
ATOM 1928 N N . GLY A 1 248 ? -25.016 0.026 13.822 1.00 83.62 248 GLY A N 1
ATOM 1929 C CA . GLY A 1 248 ? -23.682 0.414 13.388 1.00 83.62 248 GLY A CA 1
ATOM 1930 C C . GLY A 1 248 ? -23.111 -0.587 12.393 1.00 83.62 248 GLY A C 1
ATOM 1931 O O . GLY A 1 248 ? -22.865 -0.221 11.247 1.00 83.62 248 GLY A O 1
ATOM 1932 N N . LEU A 1 249 ? -23.010 -1.866 12.771 1.00 82.69 249 LEU A N 1
ATOM 1933 C CA . LEU A 1 249 ? -22.500 -2.915 11.879 1.00 82.69 249 LEU A CA 1
ATOM 1934 C C . LEU A 1 249 ? -23.370 -3.097 10.633 1.00 82.69 249 LEU A C 1
ATOM 1936 O O . LEU A 1 249 ? -22.841 -3.295 9.542 1.00 82.69 249 LEU A O 1
ATOM 1940 N N . ARG A 1 250 ? -24.697 -2.984 10.751 1.00 83.44 250 ARG A N 1
ATOM 1941 C CA . ARG A 1 250 ? -25.586 -3.146 9.594 1.00 83.44 250 ARG A CA 1
ATOM 1942 C C . ARG A 1 250 ? -25.486 -1.981 8.618 1.00 83.44 250 ARG A C 1
ATOM 1944 O O . ARG A 1 250 ? -25.554 -2.203 7.415 1.00 83.44 250 ARG A O 1
ATOM 1951 N N . LYS A 1 251 ? -25.302 -0.760 9.123 1.00 76.00 251 LYS A N 1
ATOM 1952 C CA . LYS A 1 251 ? -25.045 0.428 8.303 1.00 76.00 251 LYS A CA 1
ATOM 1953 C C . LYS A 1 251 ? -23.659 0.369 7.655 1.00 76.00 251 LYS A C 1
ATOM 1955 O O . LYS A 1 251 ? -23.533 0.753 6.500 1.00 76.00 251 LYS A O 1
ATOM 1960 N N . LEU A 1 252 ? -22.651 -0.100 8.391 1.00 68.75 252 LEU A N 1
ATOM 1961 C CA . LEU A 1 252 ? -21.251 -0.076 7.970 1.00 68.75 252 LEU A CA 1
ATOM 1962 C C . LEU A 1 252 ? -20.871 -1.239 7.049 1.00 68.75 252 LEU A C 1
ATOM 1964 O O . LEU A 1 252 ? -20.283 -1.042 5.995 1.00 68.75 252 LEU A O 1
ATOM 1968 N N . LEU A 1 253 ? -21.183 -2.459 7.479 1.00 71.00 253 LEU A N 1
ATOM 1969 C CA . LEU A 1 253 ? -20.727 -3.710 6.871 1.00 71.00 253 LEU A CA 1
ATOM 1970 C C . LEU A 1 253 ? -21.858 -4.454 6.147 1.00 71.00 253 LEU A C 1
ATOM 1972 O O . LEU A 1 253 ? -21.641 -5.543 5.617 1.00 71.00 253 LEU A O 1
ATOM 1976 N N . GLY A 1 254 ? -23.087 -3.926 6.191 1.00 72.19 254 GLY A N 1
ATOM 1977 C CA . GLY A 1 254 ? -24.270 -4.579 5.623 1.00 72.19 254 GLY A CA 1
ATOM 1978 C C . GLY A 1 254 ? -24.717 -5.845 6.367 1.00 72.19 254 GLY A C 1
ATOM 1979 O O . GLY A 1 254 ? -25.576 -6.571 5.870 1.00 72.19 254 GLY A O 1
ATOM 1980 N N . ARG A 1 255 ? -24.156 -6.133 7.550 1.00 84.19 255 ARG A N 1
ATOM 1981 C CA . ARG A 1 255 ? -24.351 -7.399 8.282 1.00 84.19 255 ARG A CA 1
ATOM 1982 C C . ARG A 1 255 ? -24.496 -7.197 9.789 1.00 84.19 255 ARG A C 1
ATOM 1984 O O . ARG A 1 255 ? -24.171 -6.142 10.319 1.00 84.19 255 ARG A O 1
ATOM 1991 N N . SER A 1 256 ? -25.040 -8.197 10.478 1.00 91.44 256 SER A N 1
ATOM 1992 C CA 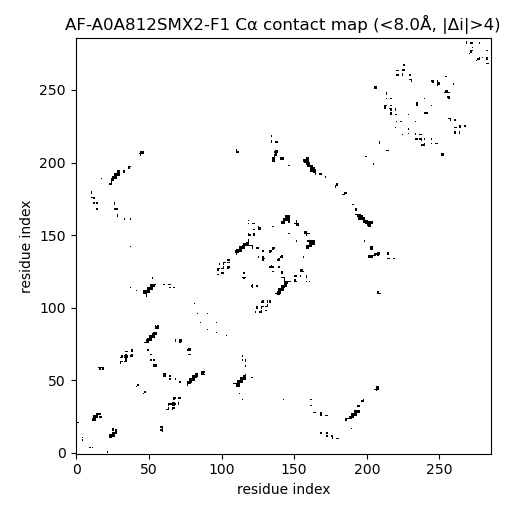. SER A 1 256 ? -25.235 -8.178 11.931 1.00 91.44 256 SER A CA 1
ATOM 1993 C C . SER A 1 256 ? -23.951 -8.542 12.696 1.00 91.44 256 SER A C 1
ATOM 1995 O O . SER A 1 256 ? -23.053 -9.162 12.123 1.00 91.44 256 SER A O 1
ATOM 1997 N N . PRO A 1 257 ? -23.867 -8.248 14.008 1.00 92.50 257 PRO A N 1
ATOM 1998 C CA . PRO A 1 257 ? -22.711 -8.621 14.827 1.00 92.50 257 PRO A CA 1
ATOM 1999 C C . PRO A 1 257 ? -22.428 -10.123 14.835 1.00 92.50 257 PRO A C 1
ATOM 2001 O O . PRO A 1 257 ? -21.281 -10.546 14.750 1.00 92.50 257 PRO A O 1
ATOM 2004 N N . ASN A 1 258 ? -23.476 -10.949 14.860 1.00 93.44 258 ASN A N 1
ATOM 2005 C CA . ASN A 1 258 ? -23.305 -12.397 14.797 1.00 93.44 258 ASN A CA 1
ATOM 2006 C C . ASN A 1 258 ? -22.767 -12.850 13.427 1.00 93.44 258 ASN A C 1
ATOM 2008 O O . ASN A 1 258 ? -21.885 -13.698 13.351 1.00 93.44 258 ASN A O 1
ATOM 2012 N N . GLN A 1 259 ? -23.260 -12.248 12.339 1.00 87.06 259 GLN A N 1
ATOM 2013 C CA . GLN A 1 259 ? -22.747 -12.531 10.996 1.00 87.06 259 GLN A CA 1
ATOM 2014 C C . GLN A 1 259 ? -21.275 -12.132 10.855 1.00 87.06 259 GLN A C 1
ATOM 2016 O O . GLN A 1 259 ? -20.522 -12.854 10.209 1.00 87.06 259 GLN A O 1
ATOM 2021 N N . GLU A 1 260 ? -20.853 -11.029 11.479 1.00 86.69 260 GLU A N 1
ATOM 2022 C CA . GLU A 1 260 ? -19.446 -10.628 11.451 1.00 86.69 260 GLU A 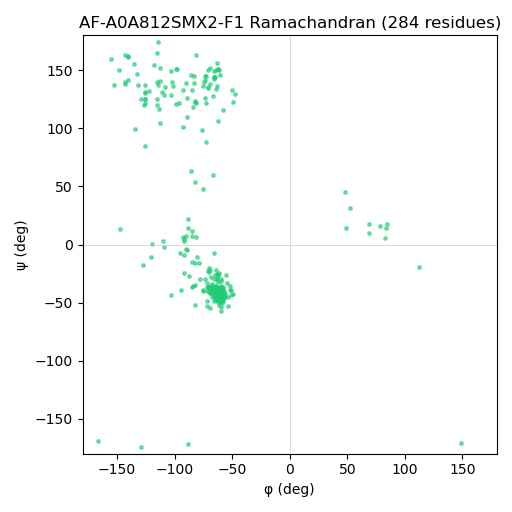CA 1
ATOM 2023 C C . GLU A 1 260 ? -18.548 -11.573 12.256 1.00 86.69 260 GLU A C 1
ATOM 2025 O O . GLU A 1 260 ? -17.503 -11.966 11.748 1.00 86.69 260 GLU A O 1
ATOM 2030 N N . LEU A 1 261 ? -18.965 -12.028 13.444 1.00 91.50 261 LEU A N 1
ATOM 2031 C CA . LEU A 1 261 ? -18.212 -13.047 14.196 1.00 91.50 261 LEU A CA 1
ATOM 2032 C C . LEU A 1 261 ? -18.023 -14.336 13.388 1.00 91.50 261 LEU A C 1
ATOM 2034 O O . LEU A 1 261 ? -16.932 -14.899 13.365 1.00 91.50 261 LEU A O 1
ATOM 2038 N N . ILE A 1 262 ? -19.072 -14.796 12.699 1.00 89.56 262 ILE A N 1
ATOM 2039 C CA . ILE A 1 262 ? -18.988 -15.980 11.834 1.00 89.56 262 ILE A CA 1
ATOM 2040 C C . ILE A 1 262 ? -18.021 -15.729 10.673 1.00 89.56 262 ILE A C 1
ATOM 2042 O O . ILE A 1 262 ? -17.186 -16.582 10.382 1.00 89.56 262 ILE A O 1
ATOM 2046 N N . ARG A 1 263 ? -18.099 -14.561 10.026 1.00 85.50 263 ARG A N 1
ATOM 2047 C CA . ARG A 1 263 ? -17.199 -14.208 8.922 1.00 85.50 263 ARG A CA 1
ATOM 2048 C C . ARG A 1 263 ? -15.738 -14.198 9.367 1.00 85.50 263 ARG A C 1
ATOM 2050 O O . ARG A 1 263 ? -14.900 -14.750 8.667 1.00 85.50 263 ARG A O 1
ATOM 2057 N N . LEU A 1 264 ? -15.438 -13.603 10.519 1.00 82.62 264 LEU A N 1
ATOM 2058 C CA . LEU A 1 264 ? -14.078 -13.537 11.059 1.00 82.62 264 LEU A CA 1
ATOM 2059 C C . LEU A 1 264 ? -13.509 -14.935 11.345 1.00 82.62 264 LEU A C 1
ATOM 2061 O O . LEU A 1 264 ? -12.367 -15.206 10.985 1.00 82.62 264 LEU A O 1
ATOM 2065 N N . LYS A 1 265 ? -14.324 -15.851 11.888 1.00 88.00 265 LYS A N 1
ATOM 2066 C CA . LYS A 1 265 ? -13.947 -17.268 12.045 1.00 88.00 265 LYS A CA 1
ATOM 2067 C C . LYS A 1 265 ? -13.659 -17.940 10.700 1.00 88.00 265 LYS A C 1
ATOM 2069 O O . LYS A 1 265 ? -12.662 -18.641 10.564 1.00 88.00 265 LYS A O 1
ATOM 2074 N N . LEU A 1 266 ? -14.510 -17.710 9.697 1.00 81.56 266 LEU A N 1
ATOM 2075 C CA . LEU A 1 266 ? -14.327 -18.280 8.358 1.00 81.56 266 LEU A CA 1
ATOM 2076 C C . LEU A 1 266 ? -13.060 -17.762 7.675 1.00 81.56 266 LEU A C 1
ATOM 2078 O O . LEU A 1 266 ? -12.339 -18.561 7.090 1.00 81.56 266 LEU A O 1
ATOM 2082 N N . LEU A 1 267 ? -12.760 -16.466 7.790 1.00 73.44 267 LEU A N 1
ATOM 2083 C CA . LEU A 1 267 ? -11.519 -15.895 7.264 1.00 73.44 267 LEU A CA 1
ATOM 2084 C C . LEU A 1 267 ? -10.287 -16.533 7.904 1.00 73.44 267 LEU A C 1
ATOM 2086 O O . LEU A 1 267 ? -9.325 -16.843 7.210 1.00 73.44 267 LEU A O 1
ATOM 2090 N N . ARG A 1 268 ? -10.322 -16.773 9.218 1.00 78.75 268 ARG A N 1
ATOM 2091 C CA . ARG A 1 268 ? -9.216 -17.444 9.902 1.00 78.75 268 ARG A CA 1
ATOM 2092 C C . ARG A 1 268 ? -9.071 -18.900 9.461 1.00 78.75 268 ARG A C 1
ATOM 2094 O O . ARG A 1 268 ? -7.953 -19.373 9.285 1.00 78.75 268 ARG A O 1
ATOM 2101 N N . ALA A 1 269 ? -10.185 -19.601 9.257 1.00 82.12 269 ALA A N 1
ATOM 2102 C CA . ALA A 1 269 ? -10.173 -20.952 8.707 1.00 82.12 269 ALA A CA 1
ATOM 2103 C C . ALA A 1 269 ? -9.601 -20.976 7.280 1.00 82.12 269 ALA A C 1
ATOM 2105 O O . ALA A 1 269 ? -8.771 -21.828 6.982 1.00 82.12 269 ALA A O 1
ATOM 2106 N N . GLU A 1 270 ? -9.992 -20.029 6.423 1.00 71.81 270 GLU A N 1
ATOM 2107 C CA . GLU A 1 270 ? -9.438 -19.864 5.075 1.00 71.81 270 GLU A CA 1
ATOM 2108 C C . GLU A 1 270 ? -7.923 -19.641 5.121 1.00 71.81 270 GLU A C 1
ATOM 2110 O O . GLU A 1 270 ? -7.186 -20.366 4.461 1.00 71.81 270 GLU A O 1
ATOM 2115 N N . GLU A 1 271 ? -7.450 -18.730 5.974 1.00 72.56 271 GLU A N 1
ATOM 2116 C CA . GLU A 1 271 ? -6.021 -18.467 6.170 1.00 72.56 271 GLU A CA 1
ATOM 2117 C C . GLU A 1 271 ? -5.255 -19.721 6.623 1.00 72.56 271 GLU A C 1
ATOM 2119 O O . GLU A 1 271 ? -4.178 -20.025 6.109 1.00 72.56 271 GLU A O 1
ATOM 2124 N N . MET A 1 272 ? -5.810 -20.486 7.570 1.00 78.75 272 MET A N 1
ATOM 2125 C CA . MET A 1 272 ? -5.198 -21.738 8.018 1.00 78.75 272 MET A CA 1
ATOM 2126 C C . MET A 1 272 ? -5.157 -22.782 6.894 1.00 78.75 272 MET A C 1
ATOM 2128 O O . MET A 1 272 ? -4.155 -23.481 6.761 1.00 78.75 272 MET A O 1
ATOM 2132 N N . LEU A 1 273 ? -6.196 -22.865 6.061 1.00 80.56 273 LEU A N 1
ATOM 2133 C CA . LEU A 1 273 ? -6.245 -23.777 4.914 1.00 80.56 273 LEU A CA 1
ATOM 2134 C C . LEU A 1 273 ? -5.236 -23.409 3.823 1.00 80.56 273 LEU A C 1
ATOM 2136 O O . LEU A 1 273 ? -4.723 -24.298 3.147 1.00 80.56 273 LEU A O 1
ATOM 2140 N N . THR A 1 274 ? -4.969 -22.119 3.619 1.00 67.50 274 THR A N 1
ATOM 2141 C CA . THR A 1 274 ? -4.065 -21.648 2.561 1.00 67.50 274 THR A CA 1
ATOM 2142 C C . THR A 1 274 ? -2.604 -21.598 2.991 1.00 67.50 274 THR A C 1
ATOM 2144 O O . THR A 1 274 ? -1.723 -21.701 2.137 1.00 67.50 274 THR A O 1
ATOM 2147 N N . HIS A 1 275 ? -2.327 -21.418 4.285 1.00 67.38 275 HIS A N 1
ATOM 2148 C CA . HIS A 1 275 ? -0.975 -21.135 4.782 1.00 67.38 275 HIS A CA 1
ATOM 2149 C C . HIS A 1 275 ? -0.419 -22.165 5.763 1.00 67.38 275 HIS A C 1
ATOM 2151 O O . HIS A 1 275 ? 0.710 -22.007 6.228 1.00 67.38 275 HIS A O 1
ATOM 2157 N N . THR A 1 276 ? -1.168 -23.220 6.085 1.00 76.94 276 THR A N 1
ATOM 2158 C CA . THR A 1 276 ? -0.696 -24.277 6.983 1.00 76.94 276 THR A CA 1
ATOM 2159 C C . THR A 1 276 ? -1.032 -25.662 6.440 1.00 76.94 276 THR A C 1
ATOM 2161 O O . THR A 1 276 ? -2.012 -25.833 5.725 1.00 76.94 276 THR A O 1
ATOM 2164 N N . ASP A 1 277 ? -0.261 -26.669 6.850 1.00 84.38 277 ASP A N 1
ATOM 2165 C CA . ASP A 1 277 ? -0.559 -28.084 6.581 1.00 84.38 277 ASP A CA 1
ATOM 2166 C C . ASP A 1 277 ? -1.452 -28.706 7.678 1.00 84.38 277 ASP A C 1
ATOM 2168 O O . ASP A 1 277 ? -1.439 -29.920 7.904 1.00 84.38 277 ASP A O 1
ATOM 2172 N N . LEU A 1 278 ? -2.190 -27.880 8.432 1.00 85.00 278 LEU A N 1
ATOM 2173 C CA . LEU A 1 278 ? -3.079 -28.365 9.486 1.00 85.00 278 LEU A CA 1
ATOM 2174 C C . LEU A 1 278 ? -4.222 -29.190 8.885 1.00 85.00 278 LEU A C 1
ATOM 2176 O O . LEU A 1 278 ? -4.772 -28.876 7.830 1.00 85.00 278 LEU A O 1
ATOM 2180 N N . THR A 1 279 ? -4.620 -30.253 9.584 1.00 90.12 279 THR A N 1
ATOM 2181 C CA . THR A 1 279 ? -5.771 -31.052 9.159 1.00 90.12 279 THR A CA 1
ATOM 2182 C C . THR A 1 279 ? -7.064 -30.262 9.338 1.00 90.12 279 THR A C 1
ATOM 2184 O O . THR A 1 279 ? -7.194 -29.454 10.259 1.00 90.12 279 THR A O 1
ATOM 2187 N N . LEU A 1 280 ? -8.074 -30.570 8.517 1.00 87.25 280 LEU A N 1
ATOM 2188 C CA . LEU A 1 280 ? -9.408 -29.962 8.626 1.00 87.25 280 LEU A CA 1
ATOM 2189 C C . LEU A 1 280 ? -9.990 -30.054 10.045 1.00 87.25 280 LEU A C 1
ATOM 2191 O O . LEU A 1 280 ? -10.646 -29.123 10.499 1.00 87.25 280 LEU A O 1
ATOM 2195 N N . SER A 1 281 ? -9.726 -31.155 10.756 1.00 87.75 281 SER A N 1
ATOM 2196 C CA . SER A 1 281 ? -10.175 -31.340 12.138 1.00 87.75 281 SER A CA 1
ATOM 2197 C C . SER A 1 281 ? -9.523 -30.351 13.106 1.00 87.75 281 SER A C 1
ATOM 2199 O O . SER A 1 281 ? -10.209 -29.804 13.956 1.00 87.75 281 SER A O 1
ATOM 2201 N N . VAL A 1 282 ? -8.219 -30.092 12.957 1.00 84.75 282 VAL A N 1
ATOM 2202 C CA . VAL A 1 282 ? -7.479 -29.158 13.820 1.00 84.75 282 VAL A CA 1
ATOM 2203 C C . VAL A 1 282 ? -7.873 -27.715 13.525 1.00 84.75 282 VAL A C 1
ATOM 2205 O O . VAL A 1 282 ? -7.968 -26.912 14.445 1.00 84.75 282 VAL A O 1
ATOM 2208 N N . ILE A 1 283 ? -8.129 -27.388 12.256 1.00 83.81 283 ILE A N 1
ATOM 2209 C CA . ILE A 1 283 ? -8.619 -26.062 11.862 1.00 83.81 283 ILE A CA 1
ATOM 2210 C C . ILE A 1 283 ? -10.022 -25.819 12.429 1.00 83.81 283 ILE A C 1
ATOM 2212 O O . ILE A 1 283 ? -10.300 -24.720 12.880 1.00 83.81 283 ILE A O 1
ATOM 2216 N N . ALA A 1 284 ? -10.894 -26.832 12.456 1.00 83.44 284 ALA A N 1
ATOM 2217 C CA . ALA A 1 284 ? -12.250 -26.696 12.992 1.00 83.44 284 ALA A CA 1
ATOM 2218 C C . ALA A 1 284 ? -12.313 -26.515 14.524 1.00 83.44 284 ALA A C 1
ATOM 2220 O O . ALA A 1 284 ? -13.311 -26.004 15.029 1.00 83.44 284 ALA A O 1
ATOM 2221 N N . GLU A 1 285 ? -11.289 -26.955 15.260 1.00 83.06 285 GLU A N 1
ATOM 2222 C CA . GLU A 1 285 ? -11.190 -26.796 16.720 1.00 83.06 285 GLU A CA 1
ATOM 2223 C C . GLU A 1 285 ? -10.605 -25.442 17.154 1.00 83.06 285 GLU A C 1
ATOM 2225 O O . GLU A 1 285 ? -10.700 -25.099 18.334 1.00 83.06 285 GLU A O 1
ATOM 2230 N N . ARG A 1 286 ? -9.984 -24.699 16.230 1.00 73.62 286 ARG A N 1
ATOM 2231 C CA . ARG A 1 286 ? -9.316 -23.415 16.479 1.00 73.62 286 ARG A CA 1
ATOM 2232 C C . ARG A 1 286 ? -10.132 -22.236 15.979 1.00 73.62 286 ARG A C 1
ATOM 2234 O O . ARG A 1 286 ? -9.946 -21.164 16.584 1.00 73.62 286 ARG A O 1
#